Protein 2QF9 (pdb70)

Foldseek 3Di:
DLLALLNLVLLLLVLLVVLLCLVLLCVAAPDPVLNVVSVVSNVVSVVSNPCVVCVVVVHDSDDPQASPNPRFQDDPVLCVLNVHHYLVNSLSSLQSLRSLVRLLCLVSCCVGPDDPVSNVVSVVNVVSVVVSVCLVSQVVSVHGHDDD/DCLFPLNLLLLVLVLLVVLLCLVLLCVAAPDPVLNVLSVVSNVVSVVSNPCVVCVVVVHDSDDPPSPSVFQDDPVLVVLNVHHHLVNSLSSLQSLRSLVGLLCLVSCCVGPDDVVSNVVSVCNVVSVVSSVCLVSQVVSVHGRDDDPD

InterPro domains:
  IPR005183 Domain of unknown function DUF305, CopM-like [PF03713] (43-199)
  IPR012347 Ferritin-like [G3DSA:1.20.1260.10] (36-203)

Structure (mmCIF, N/CA/C/O backbone):
data_2QF9
#
_entry.id   2QF9
#
_cell.length_a   54.903
_cell.length_b   52.756
_cell.length_c   57.273
_cell.angle_alpha   90.000
_cell.angle_beta   104.430
_cell.angle_gamma   90.000
#
_symmetry.space_group_name_H-M   'P 1 21 1'
#
loop_
_entity.id
_entity.type
_entity.pdbx_description
1 polymer 'Putative secreted protein'
2 non-polymer 1,2-ETHANEDIOL
3 water water
#
loop_
_atom_site.group_PDB
_atom_site.id
_atom_site.type_symbol
_atom_site.label_atom_id
_atom_site.label_alt_id
_atom_site.label_comp_id
_atom_site.label_asym_id
_atom_site.label_entity_id
_atom_site.label_seq_id
_atom_site.pdbx_PDB_ins_code
_atom_site.Cartn_x
_atom_site.Cartn_y
_atom_site.Cartn_z
_atom_site.occupancy
_atom_site.B_iso_or_equiv
_atom_site.auth_seq_id
_atom_site.auth_comp_id
_atom_site.auth_asym_id
_atom_site.auth_atom_id
_atom_site.pdbx_PDB_model_num
ATOM 1 N N . ALA A 1 4 ? 12.690 34.835 -3.785 1.00 30.10 38 ALA A N 1
ATOM 2 C CA . ALA A 1 4 ? 12.864 36.131 -3.050 1.00 29.97 38 ALA A CA 1
ATOM 3 C C . ALA A 1 4 ? 12.422 36.035 -1.590 1.00 29.88 38 ALA A C 1
ATOM 4 O O . ALA A 1 4 ? 11.545 35.238 -1.246 1.00 29.88 38 ALA A O 1
ATOM 6 N N . ALA A 1 5 ? 13.023 36.865 -0.741 1.00 29.76 39 ALA A N 1
ATOM 7 C CA . ALA A 1 5 ? 12.672 36.918 0.675 1.00 29.69 39 ALA A CA 1
ATOM 8 C C . ALA A 1 5 ? 11.185 37.213 0.910 1.00 29.41 39 ALA A C 1
ATOM 9 O O . ALA A 1 5 ? 10.608 36.756 1.900 1.00 29.36 39 ALA A O 1
ATOM 11 N N . ASP A 1 6 ? 10.570 37.970 0.000 1.00 28.50 40 ASP A N 1
ATOM 12 C CA . ASP A 1 6 ? 9.180 38.397 0.179 1.00 27.86 40 ASP A CA 1
ATOM 13 C C . ASP A 1 6 ? 8.175 37.535 -0.605 1.00 26.31 40 ASP A C 1
ATOM 14 O O . ASP A 1 6 ? 6.997 37.896 -0.755 1.00 26.67 40 ASP A O 1
ATOM 19 N N . SER A 1 7 ? 8.643 36.390 -1.093 1.00 24.24 41 SER A N 1
ATOM 20 C CA . SER A 1 7 ? 7.793 35.512 -1.876 1.00 21.96 41 SER A CA 1
ATOM 21 C C . SER A 1 7 ? 6.802 34.792 -0.954 1.00 20.15 41 SER A C 1
ATOM 22 O O . SER A 1 7 ? 6.980 34.750 0.276 1.00 19.21 41 SER A O 1
ATOM 25 N N . ALA A 1 8 ? 5.752 34.257 -1.562 1.00 18.53 42 ALA A N 1
ATOM 26 C CA . ALA A 1 8 ? 4.823 33.348 -0.879 1.00 16.94 42 ALA A CA 1
ATOM 27 C C . ALA A 1 8 ? 5.569 32.110 -0.353 1.00 16.58 42 ALA A C 1
ATOM 28 O O . ALA A 1 8 ? 5.293 31.626 0.740 1.00 15.80 42 ALA A O 1
ATOM 30 N N . ASP A 1 9 ? 6.489 31.580 -1.161 1.00 15.63 43 ASP A N 1
ATOM 31 C CA . ASP A 1 9 ? 7.251 30.400 -0.758 1.00 15.48 43 ASP A CA 1
ATOM 32 C C . ASP A 1 9 ? 8.025 30.676 0.529 1.00 14.66 43 ASP A C 1
ATOM 33 O O . ASP A 1 9 ? 7.974 29.874 1.466 1.00 14.38 43 ASP A O 1
ATOM 38 N N . ALA A 1 10 ? 8.710 31.816 0.589 1.00 14.01 44 ALA A N 1
ATOM 39 C CA . ALA A 1 10 ? 9.487 32.141 1.785 1.00 13.57 44 ALA A CA 1
ATOM 40 C C . ALA A 1 10 ? 8.578 32.428 2.976 1.00 13.32 44 ALA A C 1
ATOM 41 O O . ALA A 1 10 ? 8.830 31.954 4.077 1.00 12.84 44 ALA A O 1
ATOM 43 N N . GLY A 1 11 ? 7.541 33.230 2.752 1.00 12.58 45 GLY A N 1
ATOM 44 C CA . GLY A 1 11 ? 6.647 33.648 3.842 1.00 12.72 45 GLY A CA 1
ATOM 45 C C . GLY A 1 11 ? 5.912 32.467 4.444 1.00 12.27 45 GLY A C 1
ATOM 46 O O . GLY A 1 11 ? 5.803 32.364 5.667 1.00 12.28 45 GLY A O 1
ATOM 47 N N . PHE A 1 12 ? 5.414 31.572 3.598 1.00 12.19 46 PHE A N 1
ATOM 48 C CA . PHE A 1 12 ? 4.723 30.387 4.106 1.00 12.39 46 PHE A CA 1
ATOM 49 C C . PHE A 1 12 ? 5.680 29.516 4.916 1.00 12.46 46 PHE A C 1
ATOM 50 O O . PHE A 1 12 ? 5.329 29.072 6.007 1.00 12.24 46 PHE A O 1
ATOM 58 N N . ALA A 1 13 ? 6.891 29.299 4.394 1.00 12.23 47 ALA A N 1
ATOM 59 C CA . ALA A 1 13 ? 7.910 28.530 5.125 1.00 11.99 47 ALA A CA 1
ATOM 60 C C . ALA A 1 13 ? 8.215 29.129 6.500 1.00 12.22 47 ALA A C 1
ATOM 61 O O . ALA A 1 13 ? 8.272 28.387 7.497 1.00 11.84 47 ALA A O 1
ATOM 63 N N . ARG A 1 14 ? 8.381 30.454 6.575 1.00 12.44 48 ARG A N 1
ATOM 64 C CA A ARG A 1 14 ? 8.642 31.135 7.853 0.50 12.61 48 ARG A CA 1
ATOM 65 C CA B ARG A 1 14 ? 8.654 31.117 7.857 0.50 12.80 48 ARG A CA 1
ATOM 66 C C . ARG A 1 14 ? 7.461 30.995 8.816 1.00 12.85 48 ARG A C 1
ATOM 67 O O . ARG A 1 14 ? 7.617 30.569 9.984 1.00 13.79 48 ARG A O 1
ATOM 82 N N . ASP A 1 15 ? 6.277 31.348 8.320 1.00 12.08 49 ASP A N 1
ATOM 83 C CA . ASP A 1 15 ? 5.068 31.440 9.143 1.00 11.83 49 ASP A CA 1
ATOM 84 C C . ASP A 1 15 ? 4.596 30.063 9.574 1.00 10.93 49 ASP A C 1
ATOM 85 O O . ASP A 1 15 ? 4.309 29.839 10.757 1.00 10.90 49 ASP A O 1
ATOM 98 N N . SER A 1 17 ? 6.380 27.424 9.803 1.00 10.71 51 SER A N 1
ATOM 99 C CA . SER A 1 17 ? 7.354 26.848 10.747 1.00 11.48 51 SER A CA 1
ATOM 100 C C . SER A 1 17 ? 7.072 27.267 12.205 1.00 11.34 51 SER A C 1
ATOM 101 O O . SER A 1 17 ? 7.111 26.432 13.126 1.00 11.32 51 SER A O 1
ATOM 104 N N . VAL A 1 18 ? 6.781 28.553 12.406 1.00 11.21 52 VAL A N 1
ATOM 105 C CA . VAL A 1 18 ? 6.406 29.048 13.736 1.00 10.97 52 VAL A CA 1
ATOM 106 C C . VAL A 1 18 ? 5.091 28.394 14.211 1.00 9.82 52 VAL A C 1
ATOM 107 O O . VAL A 1 18 ? 4.960 28.022 15.375 1.00 10.00 52 VAL A O 1
ATOM 111 N N . HIS A 1 19 ? 4.129 28.247 13.298 1.00 9.32 53 HIS A N 1
ATOM 112 C CA . HIS A 1 19 ? 2.834 27.640 13.634 1.00 9.54 53 HIS A CA 1
ATOM 113 C C . HIS A 1 19 ? 3.033 26.182 14.090 1.00 9.37 53 HIS A C 1
ATOM 114 O O . HIS A 1 19 ? 2.532 25.762 15.155 1.00 9.89 53 HIS A O 1
ATOM 121 N N . HIS A 1 20 ? 3.806 25.435 13.297 1.00 8.91 54 HIS A N 1
ATOM 122 C CA . HIS A 1 20 ? 4.142 24.038 13.592 1.00 9.49 54 HIS A CA 1
ATOM 123 C C . HIS A 1 20 ? 4.837 23.912 14.957 1.00 9.21 54 HIS A C 1
ATOM 124 O O . HIS A 1 20 ? 4.507 23.022 15.764 1.00 8.53 54 HIS A O 1
ATOM 131 N N . GLN A 1 21 ? 5.792 24.803 15.214 1.00 9.89 55 GLN A N 1
ATOM 132 C CA . GLN A 1 21 ? 6.508 24.814 16.487 1.00 10.40 55 GLN A CA 1
ATOM 133 C C . GLN A 1 21 ? 5.545 24.800 17.689 1.00 10.42 55 GLN A C 1
ATOM 134 O O . GLN A 1 21 ? 5.765 24.070 18.669 1.00 10.05 55 GLN A O 1
ATOM 140 N N . GLN A 1 22 ? 4.497 25.622 17.620 1.00 9.34 56 GLN A N 1
ATOM 141 C CA . GLN A 1 22 ? 3.539 25.648 18.722 1.00 9.22 56 GLN A CA 1
ATOM 142 C C . GLN A 1 22 ? 2.744 24.339 18.856 1.00 9.13 56 GLN A C 1
ATOM 143 O O . GLN A 1 22 ? 2.471 23.896 19.980 1.00 9.31 56 GLN A O 1
ATOM 149 N N . ALA A 1 23 ? 2.368 23.730 17.728 1.00 9.31 57 ALA A N 1
ATOM 150 C CA . ALA A 1 23 ? 1.662 22.436 17.780 1.00 9.17 57 ALA A CA 1
ATOM 151 C C . ALA A 1 23 ? 2.535 21.383 18.477 1.00 9.76 57 ALA A C 1
ATOM 152 O O . ALA A 1 23 ? 2.060 20.606 19.325 1.00 8.22 57 ALA A O 1
ATOM 154 N N . VAL A 1 24 ? 3.804 21.330 18.086 1.00 9.12 58 VAL A N 1
ATOM 155 C CA . VAL A 1 24 ? 4.756 20.423 18.719 1.00 9.80 58 VAL A CA 1
ATOM 156 C C . VAL A 1 24 ? 4.797 20.656 20.248 1.00 9.83 58 VAL A C 1
ATOM 157 O O . VAL A 1 24 ? 4.688 19.706 21.031 1.00 8.98 58 VAL A O 1
ATOM 161 N N . GLU A 1 25 ? 4.947 21.913 20.662 1.00 9.61 59 GLU A N 1
ATOM 162 C CA . GLU A 1 25 ? 4.973 22.283 22.082 1.00 11.33 59 GLU A CA 1
ATOM 163 C C . GLU A 1 25 ? 3.683 21.850 22.802 1.00 11.20 59 GLU A C 1
ATOM 164 O O . GLU A 1 25 ? 3.742 21.265 23.893 1.00 10.19 59 GLU A O 1
ATOM 183 N N . SER A 1 27 ? 1.767 19.434 22.021 1.00 10.87 61 SER A N 1
ATOM 184 C CA . SER A 1 27 ? 1.840 17.968 22.082 1.00 10.60 61 SER A CA 1
ATOM 185 C C . SER A 1 27 ? 2.725 17.460 23.215 1.00 9.94 61 SER A C 1
ATOM 186 O O . SER A 1 27 ? 2.347 16.513 23.925 1.00 9.43 61 SER A O 1
ATOM 189 N N . TYR A 1 28 ? 3.882 18.104 23.411 1.00 9.17 62 TYR A N 1
ATOM 190 C CA . TYR A 1 28 ? 4.741 17.790 24.548 1.00 10.12 62 TYR A CA 1
ATOM 191 C C . TYR A 1 28 ? 4.017 18.034 25.871 1.00 10.23 62 TYR A C 1
ATOM 192 O O . TYR A 1 28 ? 4.119 17.224 26.788 1.00 10.96 62 TYR A O 1
ATOM 201 N N . ILE A 1 29 ? 3.282 19.142 25.952 1.00 10.25 63 ILE A N 1
ATOM 202 C CA . ILE A 1 29 ? 2.602 19.507 27.191 1.00 10.15 63 ILE A CA 1
ATOM 203 C C . ILE A 1 29 ? 1.495 18.495 27.528 1.00 10.10 63 ILE A C 1
ATOM 204 O O . ILE A 1 29 ? 1.467 17.947 28.647 1.00 9.52 63 ILE A O 1
ATOM 209 N N . VAL A 1 30 ? 0.611 18.223 26.567 1.00 9.72 64 VAL A N 1
ATOM 210 C CA . VAL A 1 30 ? -0.506 17.312 26.849 1.00 10.84 64 VAL A CA 1
ATOM 211 C C . VAL A 1 30 ? -0.021 15.901 27.237 1.00 10.45 64 VAL A C 1
ATOM 212 O O . VAL A 1 30 ? -0.623 15.252 28.080 1.00 11.40 64 VAL A O 1
ATOM 216 N N . ARG A 1 31 ? 1.076 15.444 26.635 1.00 10.23 65 ARG A N 1
ATOM 217 C CA . ARG A 1 31 ? 1.543 14.093 26.906 1.00 11.15 65 ARG A CA 1
ATOM 218 C C . ARG A 1 31 ? 2.016 13.947 28.352 1.00 12.07 65 ARG A C 1
ATOM 219 O O . ARG A 1 31 ? 1.973 12.845 28.918 1.00 13.00 65 ARG A O 1
ATOM 227 N N . ASP A 1 32 ? 2.394 15.066 28.966 1.00 12.33 66 ASP A N 1
ATOM 228 C CA . ASP A 1 32 ? 2.825 15.067 30.357 1.00 13.78 66 ASP A CA 1
ATOM 229 C C . ASP A 1 32 ? 1.662 15.255 31.353 1.00 14.40 66 ASP A C 1
ATOM 230 O O . ASP A 1 32 ? 1.855 15.134 32.570 1.00 15.81 66 ASP A O 1
ATOM 235 N N . ARG A 1 33 ? 0.465 15.523 30.834 1.00 13.44 67 ARG A N 1
ATOM 236 C CA . ARG A 1 33 ? -0.685 15.881 31.687 1.00 13.80 67 ARG A CA 1
ATOM 237 C C . ARG A 1 33 ? -1.761 14.795 31.769 1.00 13.74 67 ARG A C 1
ATOM 238 O O . ARG A 1 33 ? -2.709 14.903 32.572 1.00 15.03 67 ARG A O 1
ATOM 246 N N . THR A 1 34 ? -1.643 13.787 30.920 1.00 13.37 68 THR A N 1
ATOM 247 C CA . THR A 1 34 ? -2.596 12.695 30.894 1.00 13.44 68 THR A CA 1
ATOM 248 C C . THR A 1 34 ? -1.945 11.345 30.615 1.00 14.15 68 THR A C 1
ATOM 249 O O . THR A 1 34 ? -0.877 11.285 29.993 1.00 13.87 68 THR A O 1
ATOM 253 N N . ASP A 1 35 ? -2.609 10.277 31.071 1.00 14.21 69 ASP A N 1
ATOM 254 C CA . ASP A 1 35 ? -2.207 8.912 30.728 1.00 15.37 69 ASP A CA 1
ATOM 255 C C . ASP A 1 35 ? -2.996 8.359 29.546 1.00 14.74 69 ASP A C 1
ATOM 256 O O . ASP A 1 35 ? -2.773 7.227 29.125 1.00 15.37 69 ASP A O 1
ATOM 261 N N . ASP A 1 36 ? -3.915 9.155 29.000 1.00 13.73 70 ASP A N 1
ATOM 262 C CA . ASP A 1 36 ? -4.825 8.656 27.973 1.00 13.37 70 ASP A CA 1
ATOM 263 C C . ASP A 1 36 ? -4.101 8.238 26.691 1.00 13.73 70 ASP A C 1
ATOM 264 O O . ASP A 1 36 ? -3.440 9.060 26.060 1.00 13.22 70 ASP A O 1
ATOM 269 N N A GLU A 1 37 ? -4.248 6.972 26.301 0.50 13.74 71 GLU A N 1
ATOM 270 N N B GLU A 1 37 ? -4.241 6.971 26.306 0.50 14.00 71 GLU A N 1
ATOM 271 C CA A GLU A 1 37 ? -3.488 6.436 25.156 0.50 14.28 71 GLU A CA 1
ATOM 272 C CA B GLU A 1 37 ? -3.497 6.446 25.151 0.50 14.89 71 GLU A CA 1
ATOM 273 C C A GLU A 1 37 ? -3.847 7.075 23.799 0.50 13.80 71 GLU A C 1
ATOM 274 C C B GLU A 1 37 ? -3.844 7.138 23.825 0.50 14.10 71 GLU A C 1
ATOM 275 O O A GLU A 1 37 ? -2.957 7.381 22.999 0.50 13.10 71 GLU A O 1
ATOM 276 O O B GLU A 1 37 ? -2.949 7.526 23.070 0.50 13.45 71 GLU A O 1
ATOM 287 N N . GLU A 1 38 ? -5.139 7.280 23.550 1.00 13.61 72 GLU A N 1
ATOM 288 C CA . GLU A 1 38 ? -5.610 7.857 22.275 1.00 13.72 72 GLU A CA 1
ATOM 289 C C . GLU A 1 38 ? -5.094 9.263 22.069 1.00 12.94 72 GLU A C 1
ATOM 290 O O . GLU A 1 38 ? -4.535 9.587 21.006 1.00 12.91 72 GLU A O 1
ATOM 296 N N . VAL A 1 39 ? -5.250 10.093 23.094 1.00 11.80 73 VAL A N 1
ATOM 297 C CA . VAL A 1 39 ? -4.768 11.486 23.008 1.00 11.45 73 VAL A CA 1
ATOM 298 C C . VAL A 1 39 ? -3.239 11.535 23.005 1.00 11.47 73 VAL A C 1
ATOM 299 O O . VAL A 1 39 ? -2.648 12.284 22.218 1.00 10.91 73 VAL A O 1
ATOM 303 N N . ARG A 1 40 ? -2.590 10.716 23.833 1.00 10.34 74 ARG A N 1
ATOM 304 C CA . ARG A 1 40 ? -1.119 10.658 23.785 1.00 11.42 74 ARG A CA 1
ATOM 305 C C . ARG A 1 40 ? -0.595 10.233 22.416 1.00 11.53 74 ARG A C 1
ATOM 306 O O . ARG A 1 40 ? 0.413 10.799 21.947 1.00 10.84 74 ARG A O 1
ATOM 314 N N . ARG A 1 41 ? -1.283 9.278 21.774 1.00 11.37 75 ARG A N 1
ATOM 315 C CA . ARG A 1 41 ? -0.865 8.796 20.443 1.00 12.53 75 ARG A CA 1
ATOM 316 C C . ARG A 1 41 ? -1.070 9.895 19.405 1.00 12.17 75 ARG A C 1
ATOM 317 O O . ARG A 1 41 ? -0.199 10.123 18.562 1.00 11.65 75 ARG A O 1
ATOM 325 N N . LEU A 1 42 ? -2.224 10.569 19.462 1.00 11.50 76 LEU A N 1
ATOM 326 C CA . LEU A 1 42 ? -2.488 11.658 18.533 1.00 11.87 76 LEU A CA 1
ATOM 327 C C . LEU A 1 42 ? -1.418 12.742 18.683 1.00 11.41 76 LEU A C 1
ATOM 328 O O . LEU A 1 42 ? -0.848 13.215 17.671 1.00 11.59 76 LEU A O 1
ATOM 333 N N . ALA A 1 43 ? -1.143 13.124 19.938 1.00 10.56 77 ALA A N 1
ATOM 334 C CA . ALA A 1 43 ? -0.150 14.170 20.226 1.00 10.79 77 ALA A CA 1
ATOM 335 C C . ALA A 1 43 ? 1.229 13.766 19.691 1.00 10.33 77 ALA A C 1
ATOM 336 O O . ALA A 1 43 ? 1.933 14.573 19.106 1.00 10.36 77 ALA A O 1
ATOM 338 N N . TYR A 1 44 ? 1.579 12.496 19.838 1.00 10.29 78 TYR A N 1
ATOM 339 C CA . TYR A 1 44 ? 2.857 11.994 19.316 1.00 10.81 78 TYR A CA 1
ATOM 340 C C . TYR A 1 44 ? 2.890 12.113 17.783 1.00 11.34 78 TYR A C 1
ATOM 341 O O . TYR A 1 44 ? 3.874 12.591 17.215 1.00 11.06 78 TYR A O 1
ATOM 350 N N . ASP A 1 45 ? 1.818 11.670 17.124 1.00 10.98 79 ASP A N 1
ATOM 351 C CA . ASP A 1 45 ? 1.722 11.765 15.658 1.00 11.46 79 ASP A CA 1
ATOM 352 C C . ASP A 1 45 ? 1.791 13.204 15.126 1.00 11.73 79 ASP A C 1
ATOM 353 O O . ASP A 1 45 ? 2.513 13.493 14.171 1.00 11.06 79 ASP A O 1
ATOM 358 N N . ILE A 1 46 ? 1.062 14.104 15.768 1.00 10.85 80 ILE A N 1
ATOM 359 C CA . ILE A 1 46 ? 1.135 15.511 15.395 1.00 11.03 80 ILE A CA 1
ATOM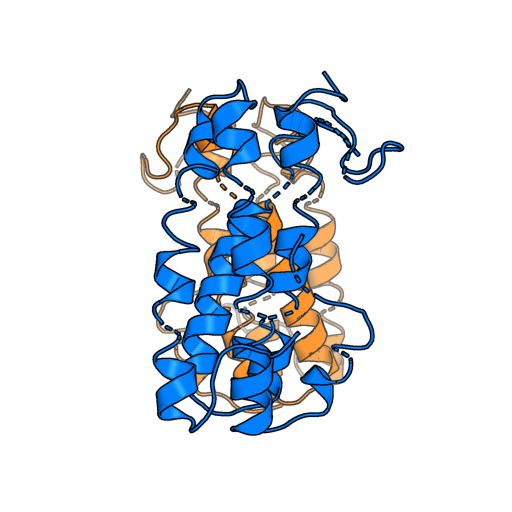 360 C C . ILE A 1 46 ? 2.541 16.077 15.624 1.00 10.65 80 ILE A C 1
ATOM 361 O O . ILE A 1 46 ? 3.062 16.796 14.766 1.00 10.98 80 ILE A O 1
ATOM 366 N N . ALA A 1 47 ? 3.138 15.792 16.790 1.00 10.10 81 ALA A N 1
ATOM 367 C CA . ALA A 1 47 ? 4.501 16.252 17.055 1.00 9.89 81 ALA A CA 1
ATOM 368 C C . ALA A 1 47 ? 5.479 15.752 15.981 1.00 9.92 81 ALA A C 1
ATOM 369 O O . ALA A 1 47 ? 6.299 16.512 15.469 1.00 9.26 81 ALA A O 1
ATOM 371 N N . GLN A 1 48 ? 5.387 14.469 15.658 1.00 9.77 82 GLN A N 1
ATOM 372 C CA . GLN A 1 48 ? 6.305 13.859 14.693 1.00 10.73 82 GLN A CA 1
ATOM 373 C C . GLN A 1 48 ? 6.159 14.492 13.311 1.00 11.18 82 GLN A C 1
ATOM 374 O O . GLN A 1 48 ? 7.164 14.864 12.675 1.00 11.33 82 GLN A O 1
ATOM 380 N N . THR A 1 49 ? 4.917 14.622 12.853 1.00 10.13 83 THR A N 1
ATOM 381 C CA . THR A 1 49 ? 4.653 15.141 11.524 1.00 11.55 83 THR A CA 1
ATOM 382 C C . THR A 1 49 ? 5.017 16.612 11.430 1.00 11.00 83 THR A C 1
ATOM 383 O O . THR A 1 49 ? 5.712 17.025 10.501 1.00 11.12 83 THR A O 1
ATOM 387 N N . GLN A 1 50 ? 4.585 17.395 12.406 1.00 10.30 84 GLN A N 1
ATOM 388 C CA . GLN A 1 50 ? 4.785 18.841 12.344 1.00 10.18 84 GLN A CA 1
ATOM 389 C C . GLN A 1 50 ? 6.251 19.243 12.584 1.00 10.14 84 GLN A C 1
ATOM 390 O O . GLN A 1 50 ? 6.759 20.132 11.906 1.00 10.12 84 GLN A O 1
ATOM 396 N N . ALA A 1 51 ? 6.955 18.540 13.470 1.00 9.98 85 ALA A N 1
ATOM 397 C CA . ALA A 1 51 ? 8.385 18.797 13.627 1.00 10.04 85 ALA A CA 1
ATOM 398 C C . ALA A 1 51 ? 9.110 18.471 12.330 1.00 10.00 85 ALA A C 1
ATOM 399 O O . ALA A 1 51 ? 10.029 19.186 11.931 1.00 10.31 85 ALA A O 1
ATOM 401 N N . ASN A 1 52 ? 8.713 17.374 11.685 1.00 10.16 86 ASN A N 1
ATOM 402 C CA . ASN A 1 52 ? 9.378 16.954 10.445 1.00 10.43 86 ASN A CA 1
ATOM 403 C C . ASN A 1 52 ? 9.142 17.997 9.350 1.00 10.05 86 ASN A C 1
ATOM 404 O O . ASN A 1 52 ? 10.090 18.466 8.683 1.00 8.75 86 ASN A O 1
ATOM 409 N N . GLN A 1 53 ? 7.878 18.393 9.175 1.00 9.56 87 GLN A N 1
ATOM 410 C CA . GLN A 1 53 ? 7.545 19.418 8.181 1.00 10.17 87 GLN A CA 1
ATOM 411 C C . GLN A 1 53 ? 8.214 20.771 8.483 1.00 10.64 87 GLN A C 1
ATOM 412 O O . GLN A 1 53 ? 8.651 21.481 7.559 1.00 10.37 87 GLN A O 1
ATOM 418 N N . ARG A 1 54 ? 8.287 21.128 9.770 1.00 10.74 88 ARG A N 1
ATOM 419 C CA . ARG A 1 54 ? 9.029 22.315 10.159 1.00 10.50 88 ARG A CA 1
ATOM 420 C C . ARG A 1 54 ? 10.494 22.235 9.705 1.00 11.05 88 ARG A C 1
ATOM 421 O O . ARG A 1 54 ? 11.010 23.203 9.126 1.00 10.59 88 ARG A O 1
ATOM 429 N N . GLY A 1 55 ? 11.154 21.098 9.964 1.00 9.95 89 GLY A N 1
ATOM 430 C CA . GLY A 1 55 ? 12.524 20.881 9.477 1.00 10.81 89 GLY A CA 1
ATOM 431 C C . GLY A 1 55 ? 12.637 21.013 7.960 1.00 10.85 89 GLY A C 1
ATOM 432 O O . GLY A 1 55 ? 13.593 21.611 7.465 1.00 10.22 89 GLY A O 1
ATOM 449 N N . ILE A 1 58 ? 12.323 24.842 7.129 1.00 10.57 92 ILE A N 1
ATOM 450 C CA . ILE A 1 58 ? 13.533 25.518 7.599 1.00 10.55 92 ILE A CA 1
ATOM 451 C C . ILE A 1 58 ? 14.730 25.144 6.706 1.00 10.28 92 ILE A C 1
ATOM 452 O O . ILE A 1 58 ? 15.542 26.005 6.346 1.00 10.60 92 ILE A O 1
ATOM 457 N N . GLY A 1 59 ? 14.802 23.870 6.330 1.00 10.68 93 GLY A N 1
ATOM 458 C CA . GLY A 1 59 ? 15.842 23.387 5.423 1.00 10.25 93 GLY A CA 1
ATOM 459 C C . GLY A 1 59 ? 15.782 24.069 4.059 1.00 11.01 93 GLY A C 1
ATOM 460 O O . GLY A 1 59 ? 16.824 24.379 3.453 1.00 10.98 93 GLY A O 1
ATOM 461 N N . TRP A 1 60 ? 14.564 24.339 3.588 1.00 9.83 94 TRP A N 1
ATOM 462 C CA . TRP A 1 60 ? 14.402 25.065 2.314 1.00 10.91 94 TRP A CA 1
ATOM 463 C C . TRP A 1 60 ? 14.915 26.489 2.449 1.00 11.35 94 TRP A C 1
ATOM 464 O O . TRP A 1 60 ? 15.689 26.968 1.611 1.00 11.45 94 TRP A O 1
ATOM 475 N N . LEU A 1 61 ? 14.508 27.161 3.520 1.00 11.37 95 LEU A N 1
ATOM 476 C CA . LEU A 1 61 ? 14.948 28.538 3.752 1.00 12.22 95 LEU A CA 1
ATOM 477 C C . LEU A 1 61 ? 16.481 28.593 3.810 1.00 12.60 95 LEU A C 1
ATOM 478 O O . LEU A 1 61 ? 17.101 29.484 3.231 1.00 13.70 95 LEU A O 1
ATOM 483 N N A ASP A 1 62 ? 17.083 27.609 4.479 0.70 12.50 96 ASP A N 1
ATOM 484 N N B ASP A 1 62 ? 17.072 27.606 4.482 0.30 12.59 96 ASP A N 1
ATOM 485 C CA A ASP A 1 62 ? 18.528 27.536 4.588 0.70 13.09 96 ASP A CA 1
ATOM 486 C CA B ASP A 1 62 ? 18.517 27.493 4.617 0.30 12.75 96 ASP A CA 1
ATOM 487 C C A ASP A 1 62 ? 19.178 27.343 3.222 0.70 13.29 96 ASP A C 1
ATOM 488 C C B ASP A 1 62 ? 19.207 27.297 3.262 0.30 13.12 96 ASP A C 1
ATOM 489 O O A ASP A 1 62 ? 20.079 28.105 2.855 0.70 13.54 96 ASP A O 1
ATOM 490 O O B ASP A 1 62 ? 20.171 28.004 2.948 0.30 13.26 96 ASP A O 1
ATOM 499 N N . LEU A 1 63 ? 18.696 26.351 2.469 1.00 13.34 97 LEU A N 1
ATOM 500 C CA . LEU A 1 63 ? 19.209 26.049 1.131 1.00 14.41 97 LEU A CA 1
ATOM 501 C C . LEU A 1 63 ? 19.082 27.277 0.198 1.00 14.45 97 LEU A C 1
ATOM 502 O O . LEU A 1 63 ? 19.976 27.552 -0.634 1.00 15.53 97 LEU A O 1
ATOM 507 N N . TRP A 1 64 ? 17.989 28.019 0.374 1.00 13.05 98 TRP A N 1
ATOM 508 C CA . TRP A 1 64 ? 17.722 29.225 -0.405 1.00 14.17 98 TRP A CA 1
ATOM 509 C C . TRP A 1 64 ? 18.459 30.474 0.106 1.00 13.93 98 TRP A C 1
ATOM 510 O O . TRP A 1 64 ? 18.323 31.552 -0.488 1.00 14.40 98 TRP A O 1
ATOM 521 N N . ALA A 1 65 ? 19.236 30.333 1.178 1.00 13.75 99 ALA A N 1
ATOM 522 C CA . ALA A 1 65 ? 19.922 31.465 1.839 1.00 14.46 99 ALA A CA 1
ATOM 523 C C . ALA A 1 65 ? 18.964 32.609 2.220 1.00 15.32 99 ALA A C 1
ATOM 524 O O . ALA A 1 65 ? 19.248 33.795 1.972 1.00 15.55 99 ALA A O 1
ATOM 526 N N . LEU A 1 66 ? 17.821 32.251 2.796 1.00 15.92 100 LEU A N 1
ATOM 527 C CA . LEU A 1 66 ? 16.817 33.234 3.216 1.00 17.49 100 LEU A CA 1
ATOM 528 C C . LEU A 1 66 ? 16.698 33.209 4.744 1.00 18.87 100 LEU A C 1
ATOM 529 O O . LEU A 1 66 ? 16.734 32.140 5.343 1.00 18.65 100 LEU A O 1
ATOM 534 N N . PRO A 1 67 ? 16.620 34.393 5.388 1.00 20.33 101 PRO A N 1
ATOM 535 C CA . PRO A 1 67 ? 16.466 34.431 6.845 1.00 21.38 101 PRO A CA 1
ATOM 536 C C . PRO A 1 67 ? 15.239 33.645 7.326 1.00 22.20 101 PRO A C 1
ATOM 537 O O . PRO A 1 67 ? 14.211 33.631 6.658 1.00 21.02 101 PRO A O 1
ATOM 541 N N . LYS A 1 68 ? 15.359 32.998 8.483 1.00 23.43 102 LYS A N 1
ATOM 542 C CA . LYS A 1 68 ? 14.235 32.265 9.045 1.00 25.84 102 LYS A CA 1
ATOM 543 C C . LYS A 1 68 ? 13.237 33.215 9.718 1.00 25.70 102 LYS A C 1
ATOM 544 O O . LYS A 1 68 ? 12.084 32.856 9.940 1.00 25.79 102 LYS A O 1
ATOM 550 N N . VAL A 1 69 ? 13.686 34.436 10.008 1.00 26.64 103 VAL A N 1
ATOM 551 C CA . VAL A 1 69 ? 12.846 35.478 10.615 1.00 27.87 103 VAL A CA 1
ATOM 552 C C . VAL A 1 69 ? 12.787 36.708 9.697 1.00 28.76 103 VAL A C 1
ATOM 553 O O . VAL A 1 69 ? 13.821 37.173 9.219 1.00 29.32 103 VAL A O 1
ATOM 557 N N . SER A 1 70 ? 11.579 37.224 9.460 1.00 30.05 104 SER A N 1
ATOM 558 C CA . SER A 1 70 ? 11.369 38.419 8.634 1.00 31.16 104 SER A CA 1
ATOM 559 C C . SER A 1 70 ? 10.929 39.615 9.469 1.00 31.63 104 SER A C 1
ATOM 560 O O . SER A 1 70 ? 10.313 39.457 10.527 1.00 31.78 104 SER A O 1
ATOM 563 N N . SER A 1 71 ? 11.236 40.807 8.965 1.00 32.25 105 SER A N 1
ATOM 564 C CA . SER A 1 71 ? 10.772 42.049 9.559 1.00 33.13 105 SER A CA 1
ATOM 565 C C . SER A 1 71 ? 9.290 42.226 9.278 1.00 32.71 105 SER A C 1
ATOM 566 O O . SER A 1 71 ? 8.592 42.923 10.021 1.00 33.38 105 SER A O 1
ATOM 569 N N . ASP A 1 72 ? 8.829 41.596 8.197 1.00 32.38 106 ASP A N 1
ATOM 570 C CA . ASP A 1 72 ? 7.422 41.621 7.801 1.00 31.67 106 ASP A CA 1
ATOM 571 C C . ASP A 1 72 ? 6.555 40.936 8.846 1.00 30.85 106 ASP A C 1
ATOM 572 O O . ASP A 1 72 ? 6.930 39.877 9.367 1.00 30.81 106 ASP A O 1
ATOM 577 N N . PRO A 1 73 ? 5.399 41.541 9.171 1.00 29.77 107 PRO A N 1
ATOM 578 C CA . PRO A 1 73 ? 4.400 40.845 9.970 1.00 29.07 107 PRO A CA 1
ATOM 579 C C . PRO A 1 73 ? 4.027 39.499 9.332 1.00 28.02 107 PRO A C 1
ATOM 580 O O . PRO A 1 73 ? 4.005 39.382 8.096 1.00 27.70 107 PRO A O 1
ATOM 584 N N . PRO A 1 74 ? 3.767 38.475 10.167 1.00 27.08 108 PRO A N 1
ATOM 585 C CA . PRO A 1 74 ? 3.228 37.217 9.665 1.00 26.13 108 PRO A CA 1
ATOM 586 C C . PRO A 1 74 ? 2.030 37.459 8.754 1.00 25.40 108 PRO A C 1
ATOM 587 O O . PRO A 1 74 ? 1.237 38.384 8.994 1.00 24.77 108 PRO A O 1
ATOM 599 N N . THR A 1 76 ? 1.916 38.561 5.781 1.00 20.86 110 THR A N 1
ATOM 600 C CA . THR A 1 76 ? 2.063 39.643 4.779 1.00 20.36 110 THR A CA 1
ATOM 601 C C . THR A 1 76 ? 2.008 39.063 3.360 1.00 19.89 110 THR A C 1
ATOM 602 O O . THR A 1 76 ? 1.395 39.648 2.461 1.00 18.96 110 THR A O 1
ATOM 606 N N . TRP A 1 77 ? 2.614 37.886 3.184 1.00 19.57 111 TRP A N 1
ATOM 607 C CA . TRP A 1 77 ? 2.661 37.177 1.898 1.00 20.00 111 TRP A CA 1
ATOM 608 C C . TRP A 1 77 ? 1.270 36.757 1.394 1.00 21.20 111 TRP A C 1
ATOM 609 O O . TRP A 1 77 ? 1.094 36.460 0.207 1.00 21.15 111 TRP A O 1
ATOM 628 N N . GLY A 1 79 ? -1.258 38.930 1.991 1.00 26.95 113 GLY A N 1
ATOM 629 C CA . GLY A 1 79 ? -1.910 40.253 1.978 1.00 27.99 113 GLY A CA 1
ATOM 630 C C . GLY A 1 79 ? -2.728 40.514 3.231 1.00 29.35 113 GLY A C 1
ATOM 631 O O . GLY A 1 79 ? -3.710 41.275 3.200 1.00 28.87 113 GLY A O 1
ATOM 640 N N . GLY A 1 81 ? -0.987 40.901 6.510 1.00 32.69 115 GLY A N 1
ATOM 641 C CA . GLY A 1 81 ? -0.084 41.378 7.556 1.00 33.47 115 GLY A CA 1
ATOM 642 C C . GLY A 1 81 ? -0.646 42.554 8.336 1.00 34.06 115 GLY A C 1
ATOM 643 O O . GLY A 1 81 ? -0.676 42.523 9.572 1.00 34.74 115 GLY A O 1
ATOM 652 N N . PRO A 1 93 ? -3.524 32.979 12.242 1.00 16.98 127 PRO A N 1
ATOM 653 C CA . PRO A 1 93 ? -4.747 32.182 12.370 1.00 16.44 127 PRO A CA 1
ATOM 654 C C . PRO A 1 93 ? -4.542 30.889 13.202 1.00 15.59 127 PRO A C 1
ATOM 655 O O . PRO A 1 93 ? -3.621 30.120 12.927 1.00 14.61 127 PRO A O 1
ATOM 659 N N . GLY A 1 94 ? -5.387 30.682 14.213 1.00 14.35 128 GLY A N 1
ATOM 660 C CA . GLY A 1 94 ? -5.380 29.445 15.001 1.00 14.20 128 GLY A CA 1
ATOM 661 C C . GLY A 1 94 ? -4.301 29.313 16.064 1.00 14.11 128 GLY A C 1
ATOM 662 O O . GLY A 1 94 ? -4.321 28.347 16.844 1.00 13.10 128 GLY A O 1
ATOM 671 N N . ALA A 1 96 ? -2.448 29.555 19.459 1.00 12.89 130 ALA A N 1
ATOM 672 C CA . ALA A 1 96 ? -2.893 29.647 20.861 1.00 12.84 130 ALA A CA 1
ATOM 673 C C . ALA A 1 96 ? -2.214 30.828 21.556 1.00 12.84 130 ALA A C 1
ATOM 674 O O . ALA A 1 96 ? -1.072 31.177 21.257 1.00 12.89 130 ALA A O 1
ATOM 676 N N . THR A 1 97 ? -2.933 31.470 22.474 1.00 12.78 131 THR A N 1
ATOM 677 C CA . THR A 1 97 ? -2.319 32.558 23.242 1.00 12.01 131 THR A CA 1
ATOM 678 C C . THR A 1 97 ? -1.405 31.994 24.342 1.00 12.57 131 THR A C 1
ATOM 679 O O . THR A 1 97 ? -1.528 30.828 24.754 1.00 12.69 131 THR A O 1
ATOM 683 N N . ASP A 1 98 ? -0.502 32.840 24.845 1.00 12.71 132 ASP A N 1
ATOM 684 C CA . ASP A 1 98 ? 0.333 32.449 25.974 1.00 12.70 132 ASP A CA 1
ATOM 685 C C . ASP A 1 98 ? -0.499 31.956 27.150 1.00 12.55 132 ASP A C 1
ATOM 686 O O . ASP A 1 98 ? -0.112 30.997 27.820 1.00 12.10 132 ASP A O 1
ATOM 691 N N . ALA A 1 99 ? -1.643 32.610 27.397 1.00 12.57 133 ALA A N 1
ATOM 692 C CA . ALA A 1 99 ? -2.509 32.236 28.533 1.00 11.95 133 ALA A CA 1
ATOM 693 C C . ALA A 1 99 ? -3.125 30.843 28.322 1.0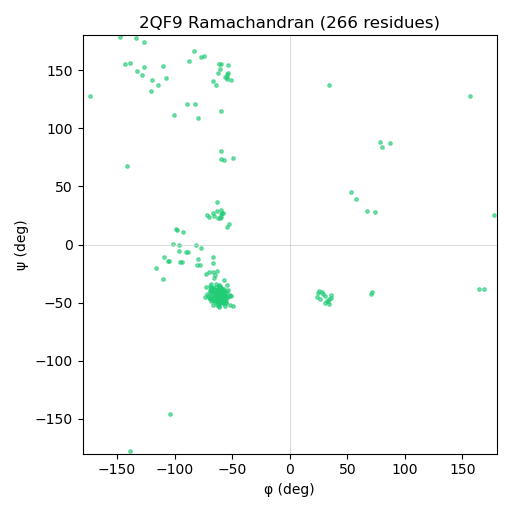0 11.58 133 ALA A C 1
ATOM 694 O O . ALA A 1 99 ? -3.300 30.074 29.269 1.00 10.78 133 ALA A O 1
ATOM 696 N N . GLU A 1 100 ? -3.474 30.553 27.072 1.00 11.33 134 GLU A N 1
ATOM 697 C CA . GLU A 1 100 ? -4.017 29.227 26.708 1.00 11.99 134 GLU A CA 1
ATOM 698 C C . GLU A 1 100 ? -2.958 28.138 26.906 1.00 12.03 134 GLU A C 1
ATOM 699 O O . GLU A 1 100 ? -3.239 27.046 27.422 1.00 11.37 134 GLU A O 1
ATOM 713 N N . LYS A 1 102 ? -0.373 28.282 28.953 1.00 13.65 136 LYS A N 1
ATOM 714 C CA . LYS A 1 102 ? -0.218 28.157 30.396 1.00 14.55 136 LYS A CA 1
ATOM 715 C C . LYS A 1 102 ? -1.342 27.302 30.998 1.00 13.47 136 LYS A C 1
ATOM 716 O O . LYS A 1 102 ? -1.073 26.399 31.801 1.00 13.52 136 LYS A O 1
ATOM 722 N N . LYS A 1 103 ? -2.587 27.584 30.600 1.00 13.10 137 LYS A N 1
ATOM 723 C CA . LYS A 1 103 ? -3.743 26.881 31.141 1.00 13.12 137 LYS A CA 1
ATOM 724 C C . LYS A 1 103 ? -3.604 25.393 30.864 1.00 12.58 137 LYS A C 1
ATOM 725 O O . LYS A 1 103 ? -3.801 24.574 31.762 1.00 13.11 137 LYS A O 1
ATOM 731 N N . LEU A 1 104 ? -3.228 25.047 29.630 1.00 12.13 138 LEU A N 1
ATOM 732 C CA . LEU A 1 104 ? -3.070 23.640 29.244 1.00 12.47 138 LEU A CA 1
ATOM 733 C C . LEU A 1 104 ? -2.154 22.891 30.213 1.00 13.09 138 LEU A C 1
ATOM 734 O O . LEU A 1 104 ? -2.461 21.766 30.640 1.00 12.60 138 LEU A O 1
ATOM 739 N N . GLY A 1 105 ? -1.043 23.543 30.551 1.00 12.99 139 GLY A N 1
ATOM 740 C CA . GLY A 1 105 ? -0.039 23.005 31.447 1.00 14.20 139 GLY A CA 1
ATOM 741 C C . GLY A 1 105 ? -0.493 22.824 32.883 1.00 15.38 139 GLY A C 1
ATOM 742 O O . GLY A 1 105 ? 0.180 22.111 33.643 1.00 16.41 139 GLY A O 1
ATOM 743 N N . THR A 1 106 ? -1.610 23.459 33.257 1.00 14.99 140 THR A N 1
ATOM 744 C CA . THR A 1 106 ? -2.180 23.347 34.623 1.00 15.51 140 THR A CA 1
ATOM 745 C C . THR A 1 106 ? -3.248 22.250 34.751 1.00 15.49 140 THR A C 1
ATOM 746 O O . THR A 1 106 ? -3.636 21.879 35.866 1.00 15.28 140 THR A O 1
ATOM 750 N N . LEU A 1 107 ? -3.750 21.761 33.614 1.00 14.52 141 LEU A N 1
ATOM 751 C CA . LEU A 1 107 ? -4.825 20.760 33.603 1.00 15.06 141 LEU A CA 1
ATOM 752 C C . LEU A 1 107 ? -4.309 19.328 33.686 1.00 15.49 141 LEU A C 1
ATOM 753 O O . LEU A 1 107 ? -3.134 19.070 33.403 1.00 15.56 141 LEU A O 1
ATOM 758 N N A ASP A 1 108 ? -5.179 18.404 34.083 0.20 15.01 142 ASP A N 1
ATOM 759 N N B ASP A 1 108 ? -5.214 18.409 34.042 0.80 15.36 142 ASP A N 1
ATOM 760 C CA A ASP A 1 108 ? -4.808 16.993 34.156 0.20 14.86 142 ASP A CA 1
ATOM 761 C CA B ASP A 1 108 ? -4.899 16.993 34.245 0.80 16.15 142 ASP A CA 1
ATOM 762 C C A ASP A 1 108 ? -5.899 16.083 33.605 0.20 14.61 142 ASP A C 1
ATOM 763 C C B ASP A 1 108 ? -5.919 16.099 33.555 0.80 15.26 142 ASP A C 1
ATOM 764 O O A ASP A 1 108 ? -7.080 16.449 33.579 0.20 14.52 142 ASP A O 1
ATOM 765 O O B ASP A 1 108 ? -7.087 16.489 33.405 0.80 14.88 142 ASP A O 1
ATOM 774 N N . GLY A 1 109 ? -5.483 14.899 33.161 1.00 14.36 143 GLY A N 1
ATOM 775 C CA . GLY A 1 109 ? -6.389 13.857 32.683 1.00 13.94 143 GLY A CA 1
ATOM 776 C C . GLY A 1 109 ? -7.368 14.351 31.648 1.00 13.85 143 GLY A C 1
ATOM 777 O O . GLY A 1 109 ? -6.978 15.055 30.710 1.00 13.27 143 GLY A O 1
ATOM 778 N N . LYS A 1 110 ? -8.647 14.035 31.843 1.00 12.91 144 LYS A N 1
ATOM 779 C CA . LYS A 1 110 ? -9.633 14.321 30.809 1.00 13.38 144 LYS A CA 1
ATOM 780 C C . LYS A 1 110 ? -9.743 15.821 30.503 1.00 13.51 144 LYS A C 1
ATOM 781 O O . LYS A 1 110 ? -9.945 16.207 29.350 1.00 12.64 144 LYS A O 1
ATOM 787 N N . GLN A 1 111 ? -9.626 16.659 31.529 1.00 12.91 145 GLN A N 1
ATOM 788 C CA . GLN A 1 111 ? -9.719 18.103 31.316 1.00 14.35 145 GLN A CA 1
ATOM 789 C C . GLN A 1 111 ? -8.579 18.598 30.409 1.00 12.96 145 GLN A C 1
ATOM 790 O O . GLN A 1 111 ? -8.804 19.426 29.517 1.00 12.98 145 GLN A O 1
ATOM 796 N N . ALA A 1 112 ? -7.370 18.077 30.635 1.00 12.08 146 ALA A N 1
ATOM 797 C CA . ALA A 1 112 ? -6.230 18.389 29.751 1.00 11.51 146 ALA A CA 1
ATOM 798 C C . ALA A 1 112 ? -6.453 17.860 28.333 1.00 11.29 146 ALA A C 1
ATOM 799 O O . ALA A 1 112 ? -6.141 18.550 27.348 1.00 11.31 146 ALA A O 1
ATOM 801 N N . GLU A 1 113 ? -6.982 16.642 28.221 1.00 10.33 147 GLU A N 1
ATOM 802 C CA . GLU A 1 113 ? -7.285 16.064 26.904 1.00 9.76 147 GLU A CA 1
ATOM 803 C C . GLU A 1 113 ? -8.254 16.964 26.129 1.00 10.48 147 GLU A C 1
ATOM 804 O O . GLU A 1 113 ? -8.008 17.328 24.967 1.00 9.85 147 GLU A O 1
ATOM 810 N N . VAL A 1 114 ? -9.350 17.341 26.788 1.00 10.21 148 VAL A N 1
ATOM 811 C CA . VAL A 1 114 ? -10.373 18.169 26.139 1.00 10.06 148 VAL A CA 1
ATOM 812 C C . VAL A 1 114 ? -9.777 19.504 25.707 1.00 9.77 148 VAL A C 1
ATOM 813 O O . VAL A 1 114 ? -9.982 19.960 24.575 1.00 9.32 148 VAL A O 1
ATOM 817 N N . TYR A 1 115 ? -9.035 20.124 26.604 1.00 10.38 149 TYR A N 1
ATOM 818 C CA . TYR A 1 115 ? -8.497 21.465 26.328 1.00 10.35 149 TYR A CA 1
ATOM 819 C C . TYR A 1 115 ? -7.499 21.417 25.172 1.00 10.15 149 TYR A C 1
ATOM 820 O O . TYR A 1 115 ? -7.528 22.275 24.298 1.00 9.95 149 TYR A O 1
ATOM 829 N N . TYR A 1 116 ? -6.666 20.377 25.152 1.00 9.78 150 TYR A N 1
ATOM 830 C CA . TYR A 1 116 ? -5.724 20.129 24.052 1.00 9.44 150 TYR A CA 1
ATOM 831 C C . TYR A 1 116 ? -6.468 19.948 22.727 1.00 9.67 150 TYR A C 1
ATOM 832 O O . TYR A 1 116 ? -6.113 20.552 21.711 1.00 10.09 150 TYR A O 1
ATOM 841 N N . LEU A 1 117 ? -7.488 19.096 22.739 1.00 8.56 151 LEU A N 1
ATOM 842 C CA . LEU A 1 117 ? -8.290 18.858 21.548 1.00 8.88 151 LEU A CA 1
ATOM 843 C C . LEU A 1 117 ? -8.971 20.130 21.038 1.00 9.69 151 LEU A C 1
ATOM 844 O O . LEU A 1 117 ? -9.066 20.342 19.841 1.00 9.81 151 LEU A O 1
ATOM 849 N N . GLN A 1 118 ? -9.427 20.974 21.956 1.00 9.58 152 GLN A N 1
ATOM 850 C CA . GLN A 1 118 ? -10.059 22.246 21.568 1.00 10.29 152 GLN A CA 1
ATOM 851 C C . GLN A 1 118 ? -9.037 23.208 20.959 1.00 10.45 152 GLN A C 1
ATOM 852 O O . GLN A 1 118 ? -9.278 23.780 19.882 1.00 10.56 152 GLN A O 1
ATOM 858 N N . LEU A 1 119 ? -7.901 23.367 21.642 1.00 10.03 153 LEU A N 1
ATOM 859 C CA . LEU A 1 119 ? -6.829 24.222 21.123 1.00 9.74 153 LEU A CA 1
ATOM 860 C C . LEU A 1 119 ? -6.303 23.730 19.776 1.00 9.48 153 LEU A C 1
ATOM 861 O O . LEU A 1 119 ? -6.080 24.525 18.862 1.00 9.04 153 LEU A O 1
ATOM 879 N N . THR A 1 121 ? -7.836 21.829 17.567 1.00 9.86 155 THR A N 1
ATOM 880 C CA . THR A 1 121 ? -8.859 21.991 16.538 1.00 10.68 155 THR A CA 1
ATOM 881 C C . THR A 1 121 ? -8.763 23.406 15.927 1.00 10.99 155 THR A C 1
ATOM 882 O O . THR A 1 121 ? -8.693 23.581 14.687 1.00 10.55 155 THR A O 1
ATOM 886 N N . GLU A 1 122 ? -8.698 24.407 16.798 1.00 10.96 156 GLU A N 1
ATOM 887 C CA A GLU A 1 122 ? -8.557 25.786 16.348 0.50 11.94 156 GLU A CA 1
ATOM 888 C CA B GLU A 1 122 ? -8.557 25.789 16.332 0.50 11.76 156 GLU A CA 1
ATOM 889 C C . GLU A 1 122 ? -7.235 25.995 15.596 1.00 11.71 156 GLU A C 1
ATOM 890 O O . GLU A 1 122 ? -7.184 26.682 14.566 1.00 11.25 156 GLU A O 1
ATOM 901 N N . HIS A 1 123 ? -6.182 25.388 16.126 1.00 11.64 157 HIS A N 1
ATOM 902 C CA . HIS A 1 123 ? -4.849 25.473 15.545 1.00 11.15 157 HIS A CA 1
ATOM 903 C C . HIS A 1 123 ? -4.848 24.904 14.118 1.00 11.19 157 HIS A C 1
ATOM 904 O O . HIS A 1 123 ? -4.346 25.547 13.197 1.00 11.15 157 HIS A O 1
ATOM 911 N N . HIS A 1 124 ? -5.423 23.712 13.959 1.00 10.84 158 HIS A N 1
ATOM 912 C CA . HIS A 1 124 ? -5.597 23.073 12.650 1.00 11.04 158 HIS A C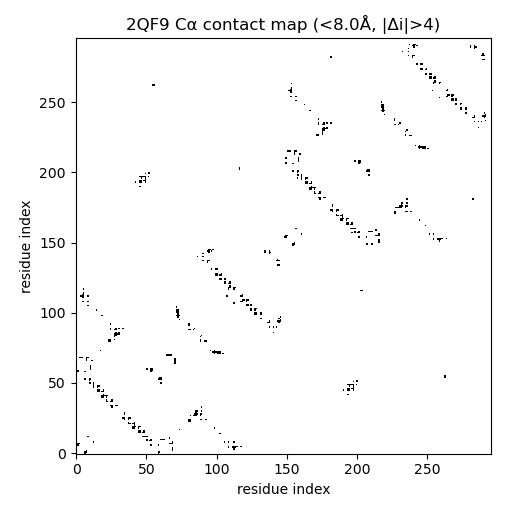A 1
ATOM 913 C C . HIS A 1 124 ? -6.423 23.932 11.688 1.00 12.24 158 HIS A C 1
ATOM 914 O O . HIS A 1 124 ? -6.065 24.038 10.511 1.00 12.28 158 HIS A O 1
ATOM 921 N N . ARG A 1 125 ? -7.506 24.540 12.187 1.00 12.62 159 ARG A N 1
ATOM 922 C CA . ARG A 1 125 ? -8.340 25.406 11.341 1.00 13.37 159 ARG A CA 1
ATOM 923 C C . ARG A 1 125 ? -7.525 26.562 10.748 1.00 13.28 159 ARG A C 1
ATOM 924 O O . ARG A 1 125 ? -7.604 26.818 9.539 1.00 13.27 159 ARG A O 1
ATOM 932 N N . GLY A 1 126 ? -6.716 27.213 11.593 1.00 12.72 160 GLY A N 1
ATOM 933 C CA . GLY A 1 126 ? -5.837 28.312 11.167 1.00 12.87 160 GLY A CA 1
ATOM 934 C C . GLY A 1 126 ? -4.809 27.807 10.156 1.00 12.91 160 GLY A C 1
ATOM 935 O O . GLY A 1 126 ? -4.536 28.459 9.145 1.00 12.47 160 GLY A O 1
ATOM 936 N N . GLY A 1 127 ? -4.243 26.642 10.454 1.00 11.49 161 GLY A N 1
ATOM 937 C CA . GLY A 1 127 ? -3.253 25.965 9.598 1.00 13.22 161 GLY A CA 1
ATOM 938 C C . GLY A 1 127 ? -3.773 25.678 8.200 1.00 13.57 161 GLY A C 1
ATOM 939 O O . GLY A 1 127 ? -3.070 25.911 7.200 1.00 13.16 161 GLY A O 1
ATOM 940 N N . VAL A 1 128 ? -5.005 25.184 8.127 1.00 13.14 162 VAL A N 1
ATOM 941 C CA . VAL A 1 128 ? -5.654 24.873 6.847 1.00 14.20 162 VAL A CA 1
ATOM 942 C C . VAL A 1 128 ? -5.802 26.164 6.015 1.00 14.16 162 VAL A C 1
ATOM 943 O O . VAL A 1 128 ? -5.492 26.175 4.814 1.00 14.41 162 VAL A O 1
ATOM 947 N N . HIS A 1 129 ? -6.249 27.236 6.669 1.00 14.28 163 HIS A N 1
ATOM 948 C CA . HIS A 1 129 ? -6.356 28.550 6.043 1.00 15.14 163 HIS A CA 1
ATOM 949 C C . HIS A 1 129 ? -5.020 28.999 5.419 1.00 14.83 163 HIS A C 1
ATOM 950 O O . HIS A 1 129 ? -4.965 29.407 4.259 1.00 14.88 163 HIS A O 1
ATOM 965 N N . ALA A 1 131 ? -2.331 27.016 4.761 1.00 14.15 165 ALA A N 1
ATOM 966 C CA . ALA A 1 131 ? -1.894 26.045 3.747 1.00 14.43 165 ALA A CA 1
ATOM 967 C C . ALA A 1 131 ? -2.615 26.299 2.409 1.00 14.70 165 ALA A C 1
ATOM 968 O O . ALA A 1 131 ? -2.001 26.249 1.323 1.00 14.79 165 ALA A O 1
ATOM 970 N N . LYS A 1 132 ? -3.913 26.586 2.503 1.00 14.76 166 LYS A N 1
ATOM 971 C CA . LYS A 1 132 ? -4.708 26.966 1.336 1.00 15.84 166 LYS A CA 1
ATOM 972 C C . LYS A 1 132 ? -4.104 28.178 0.644 1.00 16.08 166 LYS A C 1
ATOM 973 O O . LYS A 1 132 ? -4.089 28.236 -0.601 1.00 16.37 166 LYS A O 1
ATOM 979 N N . GLY A 1 133 ? -3.595 29.129 1.436 1.00 15.30 167 GLY A N 1
ATOM 980 C CA . GLY A 1 133 ? -2.933 30.322 0.905 1.00 16.16 167 GLY A CA 1
ATOM 981 C C . GLY A 1 133 ? -1.706 29.954 0.077 1.00 16.01 167 GLY A C 1
ATOM 982 O O . GLY A 1 133 ? -1.465 30.529 -0.988 1.00 16.20 167 GLY A O 1
ATOM 983 N N . CYS A 1 134 ? -0.917 29.003 0.572 1.00 15.59 168 CYS A N 1
ATOM 984 C CA . CYS A 1 134 ? 0.244 28.512 -0.173 1.00 16.05 168 CYS A CA 1
ATOM 985 C C . CYS A 1 134 ? -0.175 27.711 -1.423 1.00 16.58 168 CYS A C 1
ATOM 986 O O . CYS A 1 134 ? 0.447 27.842 -2.474 1.00 16.40 168 CYS A O 1
ATOM 989 N N . VAL A 1 135 ? -1.236 26.904 -1.329 1.00 16.89 169 VAL A N 1
ATOM 990 C CA . VAL A 1 135 ? -1.714 26.171 -2.510 1.00 18.11 169 VAL A CA 1
ATOM 991 C C . VAL A 1 135 ? -2.030 27.192 -3.638 1.00 18.88 169 VAL A C 1
ATOM 992 O O . VAL A 1 135 ? -1.707 26.963 -4.813 1.00 19.11 169 VAL A O 1
ATOM 996 N N . GLU A 1 136 ? -2.615 28.322 -3.261 1.00 19.45 170 GLU A N 1
ATOM 997 C CA . GLU A 1 136 ? -2.906 29.405 -4.210 1.00 21.74 170 GLU A CA 1
ATOM 998 C C . GLU A 1 136 ? -1.673 30.175 -4.697 1.00 21.05 170 GLU A C 1
ATOM 999 O O . GLU A 1 136 ? -1.569 30.472 -5.892 1.00 21.55 170 GLU A O 1
ATOM 1005 N N . ARG A 1 137 ? -0.743 30.496 -3.789 1.00 19.26 171 ARG A N 1
ATOM 1006 C CA . ARG A 1 137 ? 0.273 31.520 -4.057 1.00 19.21 171 ARG A CA 1
ATOM 1007 C C . ARG A 1 137 ? 1.714 30.999 -4.223 1.00 18.74 171 ARG A C 1
ATOM 1008 O O . ARG A 1 137 ? 2.530 31.630 -4.909 1.00 19.02 171 ARG A O 1
ATOM 1016 N N . CYS A 1 138 ? 2.044 29.889 -3.559 1.00 18.03 172 CYS A N 1
ATOM 1017 C CA . CYS A 1 138 ? 3.380 29.301 -3.684 1.00 17.27 172 CYS A CA 1
ATOM 1018 C C . CYS A 1 138 ? 3.696 28.891 -5.123 1.00 17.56 172 CYS A C 1
ATOM 1019 O O . CYS A 1 138 ? 2.789 28.536 -5.906 1.00 16.80 172 CYS A O 1
ATOM 1022 N N . THR A 1 139 ? 4.987 28.928 -5.441 1.00 17.45 173 THR A N 1
ATOM 1023 C CA . THR A 1 139 ? 5.486 28.578 -6.776 1.00 18.26 173 THR A CA 1
ATOM 1024 C C . THR A 1 139 ? 6.401 27.337 -6.784 1.00 17.67 173 THR A C 1
ATOM 1025 O O . THR A 1 139 ? 6.607 26.712 -7.831 1.00 18.48 173 THR A O 1
ATOM 1029 N N . VAL A 1 140 ? 6.960 26.988 -5.625 1.00 16.75 174 VAL A N 1
ATOM 1030 C CA . VAL A 1 140 ? 7.838 25.830 -5.506 1.00 16.50 174 VAL A CA 1
ATOM 1031 C C . VAL A 1 140 ? 7.012 24.546 -5.356 1.00 16.43 174 VAL A C 1
ATOM 1032 O O . VAL A 1 140 ? 6.205 24.410 -4.423 1.00 16.40 174 VAL A O 1
ATOM 1036 N N . GLY A 1 141 ? 7.213 23.621 -6.288 1.00 15.90 175 GLY A N 1
ATOM 1037 C CA . GLY A 1 141 ? 6.367 22.438 -6.408 1.00 15.66 175 GLY A CA 1
ATOM 1038 C C . GLY A 1 141 ? 6.279 21.623 -5.130 1.00 15.80 175 GLY A C 1
ATOM 1039 O O . GLY A 1 141 ? 5.182 21.283 -4.685 1.00 15.93 175 GLY A O 1
ATOM 1040 N N . VAL A 1 142 ? 7.435 21.316 -4.525 1.00 15.35 176 VAL A N 1
ATOM 1041 C CA . VAL A 1 142 ? 7.449 20.479 -3.328 1.00 15.76 176 VAL A CA 1
ATOM 1042 C C . VAL A 1 142 ? 6.726 21.171 -2.153 1.00 15.00 176 VAL A C 1
ATOM 1043 O O . VAL A 1 142 ? 6.081 20.508 -1.340 1.00 14.29 176 VAL A O 1
ATOM 1047 N N . GLU A 1 143 ? 6.840 22.493 -2.097 1.00 14.37 177 GLU A N 1
ATOM 1048 C CA . GLU A 1 143 ? 6.180 23.306 -1.063 1.00 15.07 177 GLU A CA 1
ATOM 1049 C C . GLU A 1 143 ? 4.663 23.381 -1.257 1.00 15.54 177 GLU A C 1
ATOM 1050 O O . GLU A 1 143 ? 3.907 23.257 -0.284 1.00 15.09 177 GLU A O 1
ATOM 1056 N N . LYS A 1 144 ? 4.229 23.595 -2.504 1.00 15.54 178 LYS A N 1
ATOM 1057 C CA . LYS A 1 144 ? 2.801 23.542 -2.862 1.00 16.68 178 LYS A CA 1
ATOM 1058 C C . LYS A 1 144 ? 2.181 22.190 -2.479 1.00 15.46 178 LYS A C 1
ATOM 1059 O O . LYS A 1 144 ? 1.100 22.136 -1.878 1.00 15.65 178 LYS A O 1
ATOM 1065 N N . ARG A 1 145 ? 2.872 21.102 -2.817 1.00 15.02 179 ARG A N 1
ATOM 1066 C CA . ARG A 1 145 ? 2.376 19.766 -2.537 1.00 15.24 179 ARG A CA 1
ATOM 1067 C C . ARG A 1 145 ? 2.324 19.504 -1.044 1.00 14.69 179 ARG A C 1
ATOM 1068 O O . ARG A 1 145 ? 1.387 18.859 -0.560 1.00 14.62 179 ARG A O 1
ATOM 1076 N N . LEU A 1 146 ? 3.326 20.014 -0.323 1.00 14.09 180 LEU A N 1
ATOM 1077 C CA . LEU A 1 146 ? 3.342 19.884 1.129 1.00 13.78 180 LEU A CA 1
ATOM 1078 C C . LEU A 1 146 ? 2.129 20.570 1.733 1.00 13.59 180 LEU A C 1
ATOM 1079 O O . LEU A 1 146 ? 1.436 19.983 2.583 1.00 13.74 180 LEU A O 1
ATOM 1084 N N . ALA A 1 147 ? 1.871 21.794 1.275 1.00 13.53 181 ALA A N 1
ATOM 1085 C CA . ALA A 1 147 ? 0.722 22.587 1.725 1.00 13.77 181 ALA A CA 1
ATOM 1086 C C . ALA A 1 147 ? -0.609 21.859 1.436 1.00 14.19 181 ALA A C 1
ATOM 1087 O O . ALA A 1 147 ? -1.481 21.768 2.300 1.00 13.42 181 ALA A O 1
ATOM 1089 N N A ARG A 1 148 ? -0.741 21.322 0.223 0.50 14.54 182 ARG A N 1
ATOM 1090 N N B ARG A 1 148 ? -0.766 21.342 0.217 0.50 14.28 182 ARG A N 1
ATOM 1091 C CA A ARG A 1 148 ? -1.944 20.575 -0.179 0.50 15.76 182 ARG A CA 1
ATOM 1092 C CA B ARG A 1 148 ? -1.985 20.594 -0.117 0.50 15.20 182 ARG A CA 1
ATOM 1093 C C A ARG A 1 148 ? -2.175 19.351 0.730 0.50 15.61 182 ARG A C 1
ATOM 1094 C C B ARG A 1 148 ? -2.174 19.424 0.857 0.50 15.24 182 ARG A C 1
ATOM 1095 O O A ARG A 1 148 ? -3.320 19.003 1.052 0.50 15.94 182 ARG A O 1
ATOM 1096 O O B ARG A 1 148 ? -3.287 19.182 1.345 0.50 15.39 182 ARG A O 1
ATOM 1111 N N . GLY A 1 149 ? -1.082 18.717 1.154 1.00 14.95 183 GLY A N 1
ATOM 1112 C CA . GLY A 1 149 ? -1.134 17.556 2.054 1.00 14.91 183 GLY A CA 1
ATOM 1113 C C . GLY A 1 149 ? -1.542 17.948 3.459 1.00 14.37 183 GLY A C 1
ATOM 1114 O O . GLY A 1 149 ? -2.256 17.197 4.133 1.00 14.73 183 GLY A O 1
ATOM 1123 N N . VAL A 1 151 ? -3.578 20.495 4.136 1.00 14.56 185 VAL A N 1
ATOM 1124 C CA . VAL A 1 151 ? -5.038 20.691 4.090 1.00 15.47 185 VAL A CA 1
ATOM 1125 C C . VAL A 1 151 ? -5.768 19.369 4.378 1.00 15.76 185 VAL A C 1
ATOM 1126 O O . VAL A 1 151 ? -6.624 19.305 5.267 1.00 14.62 185 VAL A O 1
ATOM 1130 N N . GLU A 1 152 ? -5.387 18.309 3.674 1.00 16.02 186 GLU A N 1
ATOM 1131 C CA . GLU A 1 152 ? -5.995 16.984 3.871 1.00 17.86 186 GLU A CA 1
ATOM 1132 C C . GLU A 1 152 ? -5.776 16.435 5.272 1.00 16.58 186 GLU A C 1
ATOM 1133 O O . GLU A 1 152 ? -6.728 16.003 5.923 1.00 15.77 186 GLU A O 1
ATOM 1139 N N . SER A 1 153 ? -4.520 16.428 5.728 1.00 15.53 187 SER A N 1
ATOM 1140 C CA . SER A 1 153 ? -4.184 15.821 7.011 1.00 15.07 187 SER A CA 1
ATOM 1141 C C . SER A 1 153 ? -4.821 16.579 8.182 1.00 14.87 187 SER A C 1
ATOM 1142 O O . SER A 1 153 ? -5.334 15.948 9.124 1.00 15.10 187 SER A O 1
ATOM 1145 N N A GLN A 1 154 ? -4.799 17.906 8.126 0.50 14.67 188 GLN A N 1
ATOM 1146 N N B GLN A 1 154 ? -4.778 17.913 8.129 0.50 14.63 188 GLN A N 1
ATOM 1147 C CA A GLN A 1 154 ? -5.379 18.702 9.204 0.50 14.43 188 GLN A CA 1
ATOM 1148 C CA B GLN A 1 154 ? -5.384 18.753 9.174 0.50 14.39 188 GLN A CA 1
ATOM 1149 C C A GLN A 1 154 ? -6.900 18.590 9.226 0.50 14.48 188 GLN A C 1
ATOM 1150 C C B GLN A 1 154 ? -6.893 18.581 9.219 0.50 14.44 188 GLN A C 1
ATOM 1151 O O A GLN A 1 154 ? -7.499 18.507 10.299 0.50 14.04 188 GLN A O 1
ATOM 1152 O O B GLN A 1 154 ? -7.475 18.449 10.298 0.50 14.01 188 GLN A O 1
ATOM 1163 N N . GLU A 1 155 ? -7.521 18.578 8.044 1.00 14.37 189 GLU A N 1
ATOM 1164 C CA . GLU A 1 155 ? -8.986 18.394 7.968 1.00 15.39 189 GLU A CA 1
ATOM 1165 C C . GLU A 1 155 ? -9.415 17.007 8.491 1.00 14.90 189 GLU A C 1
ATOM 1166 O O . GLU A 1 155 ? -10.365 16.913 9.261 1.00 14.24 189 GLU A O 1
ATOM 1172 N N . SER A 1 156 ? -8.656 15.958 8.144 1.00 14.51 190 SER A N 1
ATOM 1173 C CA . SER A 1 156 ? -8.883 14.609 8.670 1.00 14.37 190 SER A CA 1
ATOM 1174 C C . SER A 1 156 ? -8.733 14.590 10.195 1.00 13.79 190 SER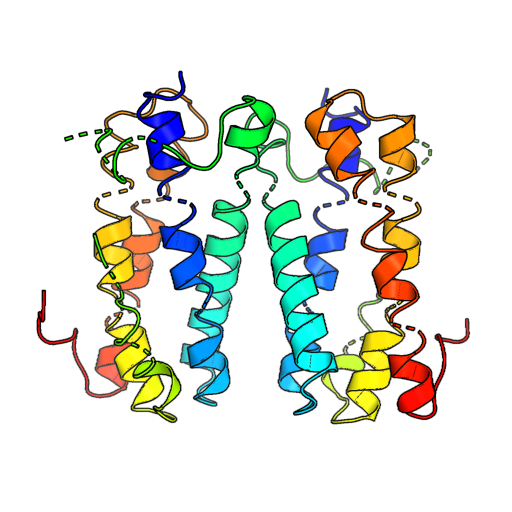 A C 1
ATOM 1175 O O . SER A 1 156 ? -9.560 14.017 10.894 1.00 13.60 190 SER A O 1
ATOM 1178 N N . GLU A 1 157 ? -7.698 15.253 10.704 1.00 13.68 191 GLU A N 1
ATOM 1179 C CA . GLU A 1 157 ? -7.472 15.290 12.158 1.00 13.68 191 GLU A CA 1
ATOM 1180 C C . GLU A 1 157 ? -8.548 16.095 12.900 1.00 13.56 191 GLU A C 1
ATOM 1181 O O . GLU A 1 157 ? -8.920 15.731 14.023 1.00 12.83 191 GLU A O 1
ATOM 1187 N N . ILE A 1 158 ? -9.068 17.155 12.278 1.00 12.60 192 ILE A N 1
ATOM 1188 C CA . ILE A 1 158 ? -10.186 17.903 12.898 1.00 12.76 192 ILE A CA 1
ATOM 1189 C C . ILE A 1 158 ? -11.399 16.968 13.091 1.00 13.16 192 ILE A C 1
ATOM 1190 O O . ILE A 1 158 ? -12.011 16.944 14.163 1.00 13.24 192 ILE A O 1
ATOM 1195 N N . ARG A 1 159 ? -11.720 16.182 12.062 1.00 13.08 193 ARG A N 1
ATOM 1196 C CA . ARG A 1 159 ? -12.838 15.224 12.156 1.00 14.23 193 ARG A CA 1
ATOM 1197 C C . ARG A 1 159 ? -12.602 14.188 13.263 1.00 13.32 193 ARG A C 1
ATOM 1198 O O . ARG A 1 159 ? -13.513 13.885 14.058 1.00 13.71 193 ARG A O 1
ATOM 1206 N N . LEU A 1 160 ? -11.376 13.663 13.336 1.00 12.17 194 LEU A N 1
ATOM 1207 C CA . LEU A 1 160 ? -11.010 12.729 14.403 1.00 12.79 194 LEU A CA 1
ATOM 1208 C C . LEU A 1 160 ? -11.163 13.372 15.798 1.00 11.50 194 LEU A C 1
ATOM 1209 O O . LEU A 1 160 ? -11.749 12.761 16.721 1.00 10.75 194 LEU A O 1
ATOM 1222 N N . ALA A 1 162 ? -12.965 15.799 16.688 1.00 11.49 196 ALA A N 1
ATOM 1223 C CA . ALA A 1 162 ? -14.369 16.056 16.984 1.00 11.52 196 ALA A CA 1
ATOM 1224 C C . ALA A 1 162 ? -14.991 14.837 17.678 1.00 11.84 196 ALA A C 1
ATOM 1225 O O . ALA A 1 162 ? -15.715 14.972 18.657 1.00 12.37 196 ALA A O 1
ATOM 1227 N N . ASP A 1 163 ? -14.677 13.646 17.162 1.00 11.89 197 ASP A N 1
ATOM 1228 C CA . ASP A 1 163 ? -15.106 12.382 17.793 1.00 12.38 197 ASP A CA 1
ATOM 1229 C C . ASP A 1 163 ? -14.460 12.194 19.168 1.00 11.51 197 ASP A C 1
ATOM 1230 O O . ASP A 1 163 ? -15.149 11.827 20.115 1.00 11.54 197 ASP A O 1
ATOM 1235 N N . LEU A 1 164 ? -13.148 12.448 19.285 1.00 11.16 198 LEU A N 1
ATOM 1236 C CA . LEU A 1 164 ? -12.471 12.323 20.598 1.00 10.06 198 LEU A CA 1
ATOM 1237 C C . LEU A 1 164 ? -13.106 13.278 21.635 1.00 10.51 198 LEU A C 1
ATOM 1238 O O . LEU A 1 164 ? -13.316 12.901 22.799 1.00 10.32 198 LEU A O 1
ATOM 1243 N N . LEU A 1 165 ? -13.440 14.500 21.203 1.00 9.91 199 LEU A N 1
ATOM 1244 C CA . LEU A 1 165 ? -14.117 15.467 22.075 1.00 10.05 199 LEU A CA 1
ATOM 1245 C C . LEU A 1 165 ? -15.479 14.949 22.552 1.00 10.50 199 LEU A C 1
ATOM 1246 O O . LEU A 1 165 ? -15.765 14.931 23.766 1.00 10.83 199 LEU A O 1
ATOM 1251 N N . ALA A 1 166 ? -16.325 14.549 21.598 1.00 11.08 200 ALA A N 1
ATOM 1252 C CA . ALA A 1 166 ? -17.659 14.020 21.956 1.00 11.90 200 ALA A CA 1
ATOM 1253 C C . ALA A 1 166 ? -17.551 12.837 22.940 1.00 12.78 200 ALA A C 1
ATOM 1254 O O . ALA A 1 166 ? -18.278 12.761 23.950 1.00 12.83 200 ALA A O 1
ATOM 1256 N N . GLU A 1 167 ? -16.619 11.935 22.664 1.00 12.74 201 GLU A N 1
ATOM 1257 C CA . GLU A 1 167 ? -16.420 10.762 23.524 1.00 13.94 201 GLU A CA 1
ATOM 1258 C C . GLU A 1 167 ? -15.972 11.138 24.939 1.00 13.71 201 GLU A C 1
ATOM 1259 O O . GLU A 1 167 ? -16.186 10.373 25.893 1.00 13.84 201 GLU A O 1
ATOM 1265 N N . ARG A 1 168 ? -15.386 12.334 25.071 1.00 12.84 202 ARG A N 1
ATOM 1266 C CA . ARG A 1 168 ? -14.964 12.873 26.361 1.00 13.33 202 ARG A CA 1
ATOM 1267 C C . ARG A 1 168 ? -15.994 13.860 26.955 1.00 13.97 202 ARG A C 1
ATOM 1268 O O . ARG A 1 168 ? -15.706 14.563 27.912 1.00 14.81 202 ARG A O 1
ATOM 1276 N N . GLY A 1 169 ? -17.201 13.889 26.383 1.00 14.14 203 GLY A N 1
ATOM 1277 C CA . GLY A 1 169 ? -18.292 14.695 26.922 1.00 14.48 203 GLY A CA 1
ATOM 1278 C C . GLY A 1 169 ? -18.128 16.184 26.666 1.00 14.11 203 GLY A C 1
ATOM 1279 O O . GLY A 1 169 ? -18.619 17.016 27.432 1.00 14.62 203 GLY A O 1
ATOM 1280 N N . ALA A 1 170 ? -17.434 16.519 25.585 1.00 13.59 204 ALA A N 1
ATOM 1281 C CA . ALA A 1 170 ? -17.151 17.909 25.249 1.00 13.53 204 ALA A CA 1
ATOM 1282 C C . ALA A 1 170 ? -17.311 18.166 23.747 1.00 13.58 204 ALA A C 1
ATOM 1283 O O . ALA A 1 170 ? -17.683 17.261 22.974 1.00 12.87 204 ALA A O 1
ATOM 1285 N N . LYS A 1 171 ? -17.026 19.402 23.334 1.00 13.98 205 LYS A N 1
ATOM 1286 C CA . LYS A 1 171 ? -17.072 19.805 21.932 1.00 15.07 205 LYS A CA 1
ATOM 1287 C C . LYS A 1 171 ? -16.005 20.870 21.655 1.00 16.10 205 LYS A C 1
ATOM 1288 O O . LYS A 1 171 ? -15.254 21.267 22.564 1.00 16.23 205 LYS A O 1
ATOM 1294 N N . GLU A 1 172 ? -15.936 21.302 20.396 1.00 16.86 206 GLU A N 1
ATOM 1295 C CA . GLU A 1 172 ? -15.001 22.330 19.942 1.00 19.67 206 GLU A CA 1
ATOM 1296 C C . GLU A 1 172 ? -15.153 23.575 20.832 1.00 20.22 206 GLU A C 1
ATOM 1297 O O . GLU A 1 172 ? -16.242 23.858 21.333 1.00 19.69 206 GLU A O 1
ATOM 1303 N N . GLY A 1 173 ? -14.051 24.298 21.038 1.00 21.18 207 GLY A N 1
ATOM 1304 C CA . GLY A 1 173 ? -14.054 25.500 21.858 1.00 23.32 207 GLY A CA 1
ATOM 1305 C C . GLY A 1 173 ? -15.093 26.514 21.402 1.00 24.60 207 GLY A C 1
ATOM 1306 O O . GLY A 1 173 ? -15.384 26.631 20.199 1.00 24.64 207 GLY A O 1
ATOM 1307 N N . HIS A 1 174 ? -15.647 27.240 22.371 1.00 26.19 208 HIS A N 1
ATOM 1308 C CA . HIS A 1 174 ? -16.654 28.263 22.111 1.00 28.20 208 HIS A CA 1
ATOM 1309 C C . HIS A 1 174 ? -16.021 29.663 22.123 1.00 29.88 208 HIS A C 1
ATOM 1310 O O . HIS A 1 174 ? -15.577 30.141 23.168 1.00 30.36 208 HIS A O 1
ATOM 1317 N N . HIS A 1 175 ? -15.968 30.304 20.957 1.00 31.55 209 HIS A N 1
ATOM 1318 C CA . HIS A 1 175 ? -15.458 31.667 20.846 1.00 33.29 209 HIS A CA 1
ATOM 1319 C C . HIS A 1 175 ? -16.626 32.584 20.527 1.00 33.62 209 HIS A C 1
ATOM 1320 O O . HIS A 1 175 ? -17.113 32.590 19.393 1.00 33.80 209 HIS A O 1
ATOM 1327 N N . ALA B 1 4 ? 22.811 11.699 -9.340 1.00 34.75 38 ALA B N 1
ATOM 1328 C CA . ALA B 1 4 ? 23.190 12.326 -8.036 1.00 34.41 38 ALA B CA 1
ATOM 1329 C C . ALA B 1 4 ? 22.636 11.546 -6.843 1.00 34.14 38 ALA B C 1
ATOM 1330 O O . ALA B 1 4 ? 22.797 11.969 -5.696 1.00 33.60 38 ALA B O 1
ATOM 1332 N N . ALA B 1 5 ? 21.978 10.417 -7.125 1.00 33.62 39 ALA B N 1
ATOM 1333 C CA . ALA B 1 5 ? 21.480 9.506 -6.086 1.00 32.83 39 ALA B CA 1
ATOM 1334 C C . ALA B 1 5 ? 22.617 8.782 -5.361 1.00 32.07 39 ALA B C 1
ATOM 1335 O O . ALA B 1 5 ? 22.449 8.344 -4.219 1.00 32.22 39 ALA B O 1
ATOM 1337 N N . ASP B 1 6 ? 23.768 8.658 -6.025 1.00 30.62 40 ASP B N 1
ATOM 1338 C CA . ASP B 1 6 ? 24.931 7.957 -5.463 1.00 29.53 40 ASP B CA 1
ATOM 1339 C C . ASP B 1 6 ? 25.872 8.862 -4.670 1.00 27.36 40 ASP B C 1
ATOM 1340 O O . ASP B 1 6 ? 26.813 8.386 -4.024 1.00 27.84 40 ASP B O 1
ATOM 1345 N N . SER B 1 7 ? 25.595 10.159 -4.706 1.00 25.06 41 SER B N 1
ATOM 1346 C CA . SER B 1 7 ? 26.443 11.158 -4.066 1.00 22.30 41 SER B CA 1
ATOM 1347 C C . SER B 1 7 ? 26.552 10.968 -2.547 1.00 20.71 41 SER B C 1
ATOM 1348 O O . SER B 1 7 ? 25.670 10.375 -1.909 1.00 19.62 41 SER B O 1
ATOM 1351 N N . ALA B 1 8 ? 27.646 11.463 -1.979 1.00 18.68 42 ALA B N 1
ATOM 1352 C CA . ALA B 1 8 ? 27.774 11.534 -0.527 1.00 17.54 42 ALA B CA 1
ATOM 1353 C C . ALA B 1 8 ? 26.651 12.414 0.039 1.00 16.70 42 ALA B C 1
ATOM 1354 O O . ALA B 1 8 ? 26.140 12.128 1.110 1.00 16.27 42 ALA B O 1
ATOM 1356 N N . ASP B 1 9 ? 26.264 13.467 -0.677 1.00 15.87 43 ASP B N 1
ATOM 1357 C CA . ASP B 1 9 ? 25.177 14.348 -0.193 1.00 15.72 43 ASP B CA 1
ATOM 1358 C C . ASP B 1 9 ? 23.852 13.594 -0.022 1.00 15.17 43 ASP B C 1
ATOM 1359 O O . ASP B 1 9 ? 23.227 13.669 1.038 1.00 14.89 43 ASP B O 1
ATOM 1364 N N . ALA B 1 10 ? 23.439 12.857 -1.057 1.00 14.78 44 ALA B N 1
ATOM 1365 C CA . ALA B 1 10 ? 22.226 12.052 -0.994 1.00 14.55 44 ALA B CA 1
ATOM 1366 C C . ALA B 1 10 ? 22.346 10.948 0.055 1.00 13.65 44 ALA B C 1
ATOM 1367 O O . ALA B 1 10 ? 21.422 10.742 0.841 1.00 14.17 44 ALA B O 1
ATOM 1369 N N . GLY B 1 11 ? 23.483 10.248 0.060 1.00 12.67 45 GLY B N 1
ATOM 1370 C CA . GLY B 1 11 ? 23.730 9.140 0.988 1.00 12.62 45 GLY B CA 1
ATOM 1371 C C . GLY B 1 11 ? 23.675 9.597 2.438 1.00 12.37 45 GLY B C 1
ATOM 1372 O O . GLY B 1 11 ? 22.981 8.981 3.259 1.00 12.41 45 GLY B O 1
ATOM 1373 N N . PHE B 1 12 ? 24.399 10.675 2.748 1.00 12.14 46 PHE B N 1
ATOM 1374 C CA . PHE B 1 12 ? 24.351 11.253 4.095 1.00 12.21 46 PHE B CA 1
ATOM 1375 C C . PHE B 1 12 ? 22.922 11.618 4.504 1.00 11.97 46 PHE B C 1
ATOM 1376 O O . PHE B 1 12 ? 22.495 11.279 5.604 1.00 11.98 46 PHE B O 1
ATOM 1384 N N . ALA B 1 13 ? 22.191 12.322 3.632 1.00 12.28 47 ALA B N 1
ATOM 1385 C CA . ALA B 1 13 ? 20.812 12.733 3.960 1.00 11.49 47 ALA B CA 1
ATOM 1386 C C . ALA B 1 13 ? 19.919 11.515 4.245 1.00 12.32 47 ALA B C 1
ATOM 1387 O O . ALA B 1 13 ? 19.145 11.510 5.208 1.00 10.83 47 ALA B O 1
ATOM 1389 N N . ARG B 1 14 ? 20.041 10.466 3.428 1.00 12.22 48 ARG B N 1
ATOM 1390 C CA A ARG B 1 14 ? 19.249 9.259 3.647 0.50 12.48 48 ARG B CA 1
ATOM 1391 C CA B ARG B 1 14 ? 19.267 9.238 3.633 0.50 12.60 48 ARG B CA 1
ATOM 1392 C C . ARG B 1 14 ? 19.614 8.574 4.962 1.00 12.45 48 ARG B C 1
ATOM 1393 O O . ARG B 1 14 ? 18.735 8.296 5.806 1.00 13.06 48 ARG B O 1
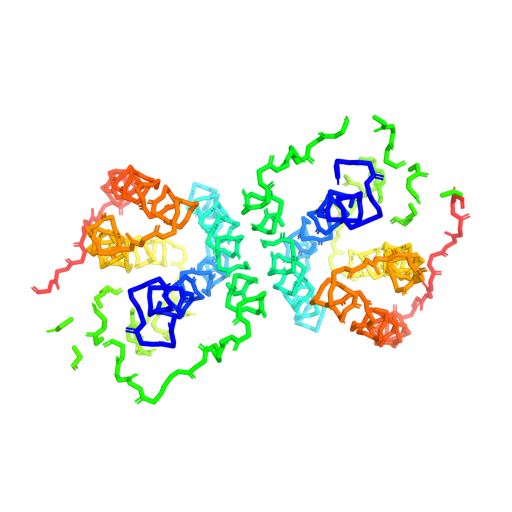ATOM 1408 N N . ASP B 1 15 ? 20.901 8.321 5.152 1.00 11.81 49 ASP B N 1
ATOM 1409 C CA . ASP B 1 15 ? 21.370 7.535 6.286 1.00 12.18 49 ASP B CA 1
ATOM 1410 C C . ASP B 1 15 ? 21.255 8.282 7.618 1.00 11.44 49 ASP B C 1
ATOM 1411 O O . ASP B 1 15 ? 20.789 7.699 8.612 1.00 11.88 49 ASP B O 1
ATOM 1424 N N . SER B 1 17 ? 19.230 10.615 8.270 1.00 10.58 51 SER B N 1
ATOM 1425 C CA . SER B 1 17 ? 17.804 10.753 8.558 1.00 10.42 51 SER B CA 1
ATOM 1426 C C . SER B 1 17 ? 17.286 9.540 9.349 1.00 10.38 51 SER B C 1
ATOM 1427 O O . SER B 1 17 ? 16.582 9.683 10.353 1.00 10.41 51 SER B O 1
ATOM 1430 N N . VAL B 1 18 ? 17.641 8.346 8.888 1.00 9.96 52 VAL B N 1
ATOM 1431 C CA . VAL B 1 18 ? 17.271 7.124 9.600 1.00 10.96 52 VAL B CA 1
ATOM 1432 C C . VAL B 1 18 ? 17.886 7.092 11.013 1.00 10.48 52 VAL B C 1
ATOM 1433 O O . VAL B 1 18 ? 17.210 6.765 12.003 1.00 10.43 52 VAL B O 1
ATOM 1437 N N . HIS B 1 19 ? 19.167 7.445 11.096 1.00 10.07 53 HIS B N 1
ATOM 1438 C CA . HIS B 1 19 ? 19.891 7.484 12.369 1.00 10.10 53 HIS B CA 1
ATOM 1439 C C . HIS B 1 19 ? 19.204 8.436 13.371 1.00 10.36 53 HIS B C 1
ATOM 1440 O O . HIS B 1 19 ? 18.931 8.064 14.540 1.00 10.44 53 HIS B O 1
ATOM 1447 N N . HIS B 1 20 ? 18.921 9.656 12.909 1.00 10.25 54 HIS B N 1
ATOM 1448 C CA . HIS B 1 20 ? 18.173 10.638 13.690 1.00 10.50 54 HIS B CA 1
ATOM 1449 C C . HIS B 1 20 ? 16.813 10.136 14.151 1.00 10.87 54 HIS B C 1
ATOM 1450 O O . HIS B 1 20 ? 16.447 10.347 15.296 1.00 10.52 54 HIS B O 1
ATOM 1457 N N . GLN B 1 21 ? 16.057 9.491 13.261 1.00 10.81 55 GLN B N 1
ATOM 1458 C CA . GLN B 1 21 ? 14.724 8.981 13.661 1.00 10.81 55 GLN B CA 1
ATOM 1459 C C . GLN B 1 21 ? 14.808 8.073 14.907 1.00 10.36 55 GLN B C 1
ATOM 1460 O O . GLN B 1 21 ? 13.958 8.127 15.811 1.00 9.92 55 GLN B O 1
ATOM 1466 N N . GLN B 1 22 ? 15.829 7.227 14.963 1.00 9.56 56 GLN B N 1
ATOM 1467 C CA . GLN B 1 22 ? 15.970 6.364 16.127 1.00 10.03 56 GLN B CA 1
ATOM 1468 C C . GLN B 1 22 ? 16.300 7.136 17.412 1.00 9.86 56 GLN B C 1
ATOM 1469 O O . GLN B 1 22 ? 15.792 6.801 18.493 1.00 10.04 56 GLN B O 1
ATOM 1475 N N . ALA B 1 23 ? 17.145 8.158 17.306 1.00 9.52 57 ALA B N 1
ATOM 1476 C CA . ALA B 1 23 ? 17.479 8.992 18.473 1.00 9.04 57 ALA B CA 1
ATOM 1477 C C . ALA B 1 23 ? 16.235 9.680 19.008 1.00 9.67 57 ALA B C 1
ATOM 1478 O O . ALA B 1 23 ? 16.047 9.795 20.222 1.00 9.14 57 ALA B O 1
ATOM 1480 N N . VAL B 1 24 ? 15.400 10.172 18.090 1.00 9.09 58 VAL B N 1
ATOM 1481 C CA . VAL B 1 24 ? 14.124 10.785 18.486 1.00 10.10 58 VAL B CA 1
ATOM 1482 C C . VAL B 1 24 ? 13.266 9.753 19.238 1.00 10.01 58 VAL B C 1
ATOM 1483 O O . VAL B 1 24 ? 12.756 10.042 20.315 1.00 10.43 58 VAL B O 1
ATOM 1487 N N . GLU B 1 25 ? 13.136 8.549 18.682 1.00 11.06 59 GLU B N 1
ATOM 1488 C CA . GLU B 1 25 ? 12.353 7.502 19.347 1.00 12.63 59 GLU B CA 1
ATOM 1489 C C . GLU B 1 25 ? 12.910 7.184 20.744 1.00 12.70 59 GLU B C 1
ATOM 1490 O O . GLU B 1 25 ? 12.140 7.076 21.702 1.00 12.24 59 GLU B O 1
ATOM 1512 N N . SER B 1 27 ? 14.528 9.049 22.711 1.00 12.20 61 SER B N 1
ATOM 1513 C CA . SER B 1 27 ? 14.217 10.187 23.578 1.00 12.16 61 SER B CA 1
ATOM 1514 C C . SER B 1 27 ? 12.760 10.157 24.071 1.00 11.60 61 SER B C 1
ATOM 1515 O O . SER B 1 27 ? 12.497 10.409 25.253 1.00 11.75 61 SER B O 1
ATOM 1518 N N . TYR B 1 28 ? 11.829 9.801 23.191 1.00 11.23 62 TYR B N 1
ATOM 1519 C CA . TYR B 1 28 ? 10.438 9.575 23.578 1.00 11.44 62 TYR B CA 1
ATOM 1520 C C . TYR B 1 28 ? 10.345 8.461 24.631 1.00 10.75 62 TYR B C 1
ATOM 1521 O O . TYR B 1 28 ? 9.613 8.586 25.606 1.00 11.78 62 TYR B O 1
ATOM 1530 N N . ILE B 1 29 ? 11.086 7.379 24.423 1.00 10.34 63 ILE B N 1
ATOM 1531 C CA . ILE B 1 29 ? 11.039 6.253 25.357 1.00 10.47 63 ILE B CA 1
ATOM 1532 C C . ILE B 1 29 ? 11.506 6.685 26.752 1.00 11.06 63 ILE B C 1
ATOM 1533 O O . ILE B 1 29 ? 10.775 6.465 27.728 1.00 10.61 63 ILE B O 1
ATOM 1538 N N . VAL B 1 30 ? 12.693 7.293 26.850 1.00 10.41 64 VAL B N 1
ATOM 1539 C CA . VAL B 1 30 ? 13.229 7.644 28.175 1.00 11.25 64 VAL B CA 1
ATOM 1540 C C . VAL B 1 30 ? 12.315 8.627 28.903 1.00 10.93 64 VAL B C 1
ATOM 1541 O O . VAL B 1 30 ? 12.179 8.545 30.119 1.00 11.14 64 VAL B O 1
ATOM 1545 N N . ARG B 1 31 ? 11.687 9.545 28.156 1.00 10.24 65 ARG B N 1
ATOM 1546 C CA . ARG B 1 31 ? 10.821 10.542 28.794 1.00 11.34 65 ARG B CA 1
ATOM 1547 C C . ARG B 1 31 ? 9.608 9.871 29.447 1.00 11.98 65 ARG B C 1
ATOM 1548 O O . ARG B 1 31 ? 9.067 10.411 30.421 1.00 11.76 65 ARG B O 1
ATOM 1556 N N . ASP B 1 32 ? 9.228 8.697 28.918 1.00 12.90 66 ASP B N 1
ATOM 1557 C CA . ASP B 1 32 ? 8.136 7.866 29.482 1.00 14.23 66 ASP B CA 1
ATOM 1558 C C . ASP B 1 32 ? 8.563 7.026 30.681 1.00 14.52 66 ASP B C 1
ATOM 1559 O O . ASP B 1 32 ? 7.699 6.515 31.419 1.00 15.43 66 ASP B O 1
ATOM 1564 N N . ARG B 1 33 ? 9.867 6.848 30.858 1.00 13.67 67 ARG B N 1
ATOM 1565 C CA . ARG B 1 33 ? 10.371 5.860 31.830 1.00 13.41 67 ARG B CA 1
ATOM 1566 C C . ARG B 1 33 ? 10.941 6.451 33.124 1.00 14.06 67 ARG B C 1
ATOM 1567 O O . ARG B 1 33 ? 11.149 5.723 34.098 1.00 14.57 67 ARG B O 1
ATOM 1575 N N . THR B 1 34 ? 11.200 7.756 33.139 1.00 13.77 68 THR B N 1
ATOM 1576 C CA . THR B 1 34 ? 11.726 8.411 34.335 1.00 13.68 68 THR B CA 1
ATOM 1577 C C . THR B 1 34 ? 11.051 9.753 34.536 1.00 14.32 68 THR B C 1
ATOM 1578 O O . THR B 1 34 ? 10.537 10.332 33.569 1.00 14.82 68 THR B O 1
ATOM 1582 N N . ASP B 1 35 ? 11.040 10.229 35.784 1.00 14.96 69 ASP B N 1
ATOM 1583 C CA . ASP B 1 35 ? 10.549 11.555 36.112 1.00 15.82 69 ASP B CA 1
ATOM 1584 C C . ASP B 1 35 ? 11.683 12.555 36.321 1.00 14.99 69 ASP B C 1
ATOM 1585 O O . ASP B 1 35 ? 11.425 13.708 36.646 1.00 15.19 69 ASP B O 1
ATOM 1590 N N . ASP B 1 36 ? 12.930 12.106 36.166 1.00 14.16 70 ASP B N 1
ATOM 1591 C CA . ASP B 1 36 ? 14.093 12.963 36.387 1.00 13.35 70 ASP B CA 1
ATOM 1592 C C . ASP B 1 36 ? 14.078 14.163 35.450 1.00 13.37 70 ASP B C 1
ATOM 1593 O O . ASP B 1 36 ? 14.181 14.002 34.246 1.00 12.37 70 ASP B O 1
ATOM 1598 N N . GLU B 1 37 ? 13.946 15.364 36.012 1.00 13.28 71 GLU B N 1
ATOM 1599 C CA . GLU B 1 37 ? 13.870 16.582 35.164 1.00 14.34 71 GLU B CA 1
ATOM 1600 C C . GLU B 1 37 ? 15.064 16.766 34.224 1.00 13.80 71 GLU B C 1
ATOM 1601 O O . GLU B 1 37 ? 14.882 17.137 33.052 1.00 13.46 71 GLU B O 1
ATOM 1607 N N . GLU B 1 38 ? 16.277 16.505 34.710 1.00 12.87 72 GLU B N 1
ATOM 1608 C CA . GLU B 1 38 ? 17.460 16.831 33.917 1.00 13.33 72 GLU B CA 1
ATOM 1609 C C . GLU B 1 38 ? 17.553 15.915 32.701 1.00 12.91 72 GLU B C 1
ATOM 1610 O O . GLU B 1 38 ? 17.766 16.375 31.588 1.00 12.52 72 GLU B O 1
ATOM 1616 N N . VAL B 1 39 ? 17.356 14.618 32.910 1.00 11.57 73 VAL B N 1
ATOM 1617 C CA . VAL B 1 39 ? 17.426 13.685 31.782 1.00 11.35 73 VAL B CA 1
ATOM 1618 C C . VAL B 1 39 ? 16.255 13.887 30.810 1.00 11.25 73 VAL B C 1
ATOM 1619 O O . VAL B 1 39 ? 16.436 13.815 29.577 1.00 10.49 73 VAL B O 1
ATOM 1623 N N . ARG B 1 40 ? 15.057 14.158 31.345 1.00 10.46 74 ARG B N 1
ATOM 1624 C CA . ARG B 1 40 ? 13.924 14.493 30.450 1.00 10.89 74 ARG B CA 1
ATOM 1625 C C . ARG B 1 40 ? 14.197 15.758 29.597 1.00 11.36 74 ARG B C 1
ATOM 1626 O O . ARG B 1 40 ? 13.817 15.820 28.420 1.00 10.35 74 ARG B O 1
ATOM 1634 N N . ARG B 1 41 ? 14.884 16.743 30.180 1.00 10.94 75 ARG B N 1
ATOM 1635 C CA . ARG B 1 41 ? 15.269 17.952 29.440 1.00 12.18 75 ARG B CA 1
ATOM 1636 C C . ARG B 1 41 ? 16.220 17.609 28.294 1.00 11.51 75 ARG B C 1
ATOM 1637 O O . ARG B 1 41 ? 16.049 18.079 27.156 1.00 11.53 75 ARG B O 1
ATOM 1645 N N . LEU B 1 42 ? 17.244 16.828 28.621 1.00 10.56 76 LEU B N 1
ATOM 1646 C CA . LEU B 1 42 ? 18.216 16.385 27.628 1.00 11.52 76 LEU B CA 1
ATOM 1647 C C . LEU B 1 42 ? 17.512 15.668 26.479 1.00 11.01 76 LEU B C 1
ATOM 1648 O O . LEU B 1 42 ? 17.772 15.933 25.296 1.00 10.78 76 LEU B O 1
ATOM 1653 N N . ALA B 1 43 ? 16.632 14.737 26.829 1.00 10.57 77 ALA B N 1
ATOM 1654 C CA . ALA B 1 43 ? 15.892 13.973 25.827 1.00 10.54 77 ALA B CA 1
ATOM 1655 C C . ALA B 1 43 ? 15.030 14.876 24.938 1.00 10.39 77 ALA B C 1
ATOM 1656 O O . ALA B 1 43 ? 14.960 14.684 23.725 1.00 10.04 77 ALA B O 1
ATOM 1658 N N . TYR B 1 44 ? 14.386 15.866 25.548 1.00 9.32 78 TYR B N 1
ATOM 1659 C CA . TYR B 1 44 ? 13.611 16.847 24.789 1.00 9.24 78 TYR B CA 1
ATOM 1660 C C . TYR B 1 44 ? 14.497 17.540 23.765 1.00 9.25 78 TYR B C 1
ATOM 1661 O O . TYR B 1 44 ? 14.129 17.648 22.582 1.00 9.76 78 TYR B O 1
ATOM 1670 N N . ASP B 1 45 ? 15.633 18.035 24.232 1.00 9.16 79 ASP B N 1
ATOM 1671 C CA . ASP B 1 45 ? 16.574 18.782 23.376 1.00 10.33 79 ASP B CA 1
ATOM 1672 C C . ASP B 1 45 ? 17.008 17.917 22.200 1.00 10.60 79 ASP B C 1
ATOM 1673 O O . ASP B 1 45 ? 16.979 18.369 21.071 1.00 10.96 79 ASP B O 1
ATOM 1678 N N . ILE B 1 46 ? 17.419 16.686 22.479 1.00 10.03 80 ILE B N 1
ATOM 1679 C CA . ILE B 1 46 ? 17.882 15.789 21.428 1.00 10.36 80 ILE B CA 1
ATOM 1680 C C . ILE B 1 46 ? 16.745 15.473 20.425 1.00 9.90 80 ILE B C 1
ATOM 1681 O O . ILE B 1 46 ? 16.962 15.508 19.203 1.00 10.24 80 ILE B O 1
ATOM 1686 N N . ALA B 1 47 ? 15.550 15.151 20.934 1.00 10.05 81 ALA B N 1
ATOM 1687 C CA . ALA B 1 47 ? 14.401 14.854 20.069 1.00 10.28 81 ALA B CA 1
ATOM 1688 C C . ALA B 1 47 ? 14.119 16.067 19.173 1.00 10.68 81 ALA B C 1
ATOM 1689 O O . ALA B 1 47 ? 13.948 15.941 17.957 1.00 10.82 81 ALA B O 1
ATOM 1691 N N . GLN B 1 48 ? 14.122 17.249 19.772 1.00 10.05 82 GLN B N 1
ATOM 1692 C CA . GLN B 1 48 ? 13.815 18.472 19.016 1.00 10.21 82 GLN B CA 1
ATOM 1693 C C . GLN B 1 48 ? 14.848 18.751 17.931 1.00 10.62 82 GLN B C 1
ATOM 1694 O O . GLN B 1 48 ? 14.487 18.984 16.761 1.00 10.96 82 GLN B O 1
ATOM 1700 N N . THR B 1 49 ? 16.124 18.685 18.306 1.00 10.04 83 THR B N 1
ATOM 1701 C CA . THR B 1 49 ? 17.215 18.953 17.363 1.00 10.43 83 THR B CA 1
ATOM 1702 C C . THR B 1 49 ? 17.226 17.928 16.235 1.00 10.10 83 THR B C 1
ATOM 1703 O O . THR B 1 49 ? 17.250 18.286 15.041 1.00 9.54 83 THR B O 1
ATOM 1707 N N . GLN B 1 50 ? 17.215 16.646 16.612 1.00 9.80 84 GLN B N 1
ATOM 1708 C CA . GLN B 1 50 ? 17.315 15.614 15.586 1.00 10.29 84 GLN B CA 1
ATOM 1709 C C . GLN B 1 50 ? 16.054 15.521 14.692 1.00 9.97 84 GLN B C 1
ATOM 1710 O O . GLN B 1 50 ? 16.189 15.288 13.492 1.00 9.37 84 GLN B O 1
ATOM 1716 N N . ALA B 1 51 ? 14.846 15.737 15.247 1.00 9.13 85 ALA B N 1
ATOM 1717 C CA . ALA B 1 51 ? 13.624 15.781 14.417 1.00 9.30 85 ALA B CA 1
ATOM 1718 C C . ALA B 1 51 ? 13.741 16.920 13.397 1.00 9.16 85 ALA B C 1
ATOM 1719 O O . ALA B 1 51 ? 13.413 16.750 12.225 1.00 9.26 85 ALA B O 1
ATOM 1721 N N . ASN B 1 52 ? 14.231 18.072 13.857 1.00 9.11 86 ASN B N 1
ATOM 1722 C CA . ASN B 1 52 ? 14.372 19.230 12.993 1.00 9.70 86 ASN B CA 1
ATOM 1723 C C . ASN B 1 52 ? 15.389 18.983 11.881 1.00 9.26 86 ASN B C 1
ATOM 1724 O O . ASN B 1 52 ? 15.103 19.251 10.710 1.00 9.20 86 ASN B O 1
ATOM 1729 N N . GLN B 1 53 ? 16.539 18.410 12.245 1.00 8.58 87 GLN B N 1
ATOM 1730 C CA . GLN B 1 53 ? 17.614 18.155 11.278 1.00 8.94 87 GLN B CA 1
ATOM 1731 C C . GLN B 1 53 ? 17.204 17.092 10.265 1.00 9.09 87 GLN B C 1
ATOM 1732 O O . GLN B 1 53 ? 17.471 17.213 9.074 1.00 9.49 87 GLN B O 1
ATOM 1738 N N . ARG B 1 54 ? 16.532 16.059 10.750 1.00 9.50 88 ARG B N 1
ATOM 1739 C CA . ARG B 1 54 ? 15.954 15.041 9.882 1.00 9.10 88 ARG B CA 1
ATOM 1740 C C . ARG B 1 54 ? 14.989 15.662 8.859 1.00 9.62 88 ARG B C 1
ATOM 1741 O O . ARG B 1 54 ? 15.048 15.319 7.677 1.00 9.75 88 ARG B O 1
ATOM 1749 N N . GLY B 1 55 ? 14.115 16.565 9.305 1.00 9.47 89 GLY B N 1
ATOM 1750 C CA . GLY B 1 55 ? 13.209 17.252 8.371 1.00 10.53 89 GLY B CA 1
ATOM 1751 C C . GLY B 1 55 ? 13.978 18.035 7.306 1.00 10.83 89 GLY B C 1
ATOM 1752 O O . GLY B 1 55 ? 13.609 18.017 6.122 1.00 10.03 89 GLY B O 1
ATOM 1769 N N . ILE B 1 58 ? 15.461 15.420 4.804 1.00 11.80 92 ILE B N 1
ATOM 1770 C CA . ILE B 1 58 ? 14.378 14.848 4.001 1.00 11.64 92 ILE B CA 1
ATOM 1771 C C . ILE B 1 58 ? 13.835 15.891 3.014 1.00 11.55 92 ILE B C 1
ATOM 1772 O O . ILE B 1 58 ? 13.598 15.570 1.835 1.00 12.19 92 ILE B O 1
ATOM 1777 N N . GLY B 1 59 ? 13.663 17.130 3.481 1.00 11.99 93 GLY B N 1
ATOM 1778 C CA . GLY B 1 59 ? 13.240 18.237 2.632 1.00 12.03 93 GLY B CA 1
ATOM 1779 C C . GLY B 1 59 ? 14.185 18.442 1.453 1.00 11.94 93 GLY B C 1
ATOM 1780 O O . GLY B 1 59 ? 13.726 18.719 0.328 1.00 12.50 93 GLY B O 1
ATOM 1781 N N . TRP B 1 60 ? 15.494 18.339 1.707 1.00 11.72 94 TRP B N 1
ATOM 1782 C CA . TRP B 1 60 ? 16.487 18.440 0.611 1.00 11.66 94 TRP B CA 1
ATOM 1783 C C . TRP B 1 60 ? 16.299 17.344 -0.434 1.00 12.01 94 TRP B C 1
ATOM 1784 O O . TRP B 1 60 ? 16.233 17.630 -1.632 1.00 12.14 94 TRP B O 1
ATOM 1795 N N . LEU B 1 61 ? 16.193 16.096 0.022 1.00 12.30 95 LEU B N 1
ATOM 1796 C CA . LEU B 1 61 ? 15.958 14.961 -0.870 1.00 12.85 95 LEU B CA 1
ATOM 1797 C C . LEU B 1 61 ? 14.690 15.192 -1.709 1.00 13.63 95 LEU B C 1
ATOM 1798 O O . LEU B 1 61 ? 14.678 15.006 -2.939 1.00 13.58 95 LEU B O 1
ATOM 1803 N N . ASP B 1 62 ? 13.636 15.640 -1.042 1.00 14.10 96 ASP B N 1
ATOM 1804 C CA . ASP B 1 62 ? 12.366 15.895 -1.733 1.00 15.00 96 ASP B CA 1
ATOM 1805 C C . ASP B 1 62 ? 12.514 16.997 -2.780 1.00 15.20 96 ASP B C 1
ATOM 1806 O O . ASP B 1 62 ? 12.054 16.836 -3.910 1.00 14.87 96 ASP B O 1
ATOM 1811 N N . LEU B 1 63 ? 13.150 18.110 -2.413 1.00 15.29 97 LEU B N 1
ATOM 1812 C CA . LEU B 1 63 ? 13.357 19.201 -3.369 1.00 16.45 97 LEU B CA 1
ATOM 1813 C C . LEU B 1 63 ? 14.227 18.757 -4.554 1.00 17.23 97 LEU B C 1
ATOM 1814 O O . LEU B 1 63 ? 13.968 19.127 -5.722 1.00 17.70 97 LEU B O 1
ATOM 1819 N N . TRP B 1 64 ? 15.238 17.946 -4.260 1.00 16.92 98 TRP B N 1
ATOM 1820 C CA . TRP B 1 64 ? 16.131 17.398 -5.281 1.00 17.80 98 TRP B CA 1
ATOM 1821 C C . TRP B 1 64 ? 15.519 16.243 -6.081 1.00 18.90 98 TRP B C 1
ATOM 1822 O O . TRP B 1 64 ? 16.164 15.732 -7.017 1.00 19.54 98 TRP B O 1
ATOM 1833 N N . ALA B 1 65 ? 14.293 15.842 -5.725 1.00 19.62 99 ALA B N 1
ATOM 1834 C CA . ALA B 1 65 ? 13.576 14.723 -6.375 1.00 20.98 99 ALA B CA 1
ATOM 1835 C C . ALA B 1 65 ? 14.363 13.405 -6.303 1.00 22.11 99 ALA B C 1
ATOM 1836 O O . ALA B 1 65 ? 14.392 12.614 -7.262 1.00 22.93 99 ALA B O 1
ATOM 1838 N N . LEU B 1 66 ? 15.007 13.173 -5.164 1.00 22.83 100 LEU B N 1
ATOM 1839 C CA . LEU B 1 66 ? 15.753 11.937 -4.944 1.00 24.33 100 LEU B CA 1
ATOM 1840 C C . LEU B 1 66 ? 15.006 11.051 -3.962 1.00 25.90 100 LEU B C 1
ATOM 1841 O O . LEU B 1 66 ? 14.389 11.554 -3.012 1.00 25.55 100 LEU B O 1
ATOM 1846 N N . PRO B 1 67 ? 15.044 9.724 -4.184 1.00 27.12 101 PRO B N 1
ATOM 1847 C CA . PRO B 1 67 ? 14.381 8.791 -3.259 1.00 28.10 101 PRO B CA 1
ATOM 1848 C C . PRO B 1 67 ? 14.967 8.836 -1.840 1.00 28.92 101 PRO B C 1
ATOM 1849 O O . PRO B 1 67 ? 16.161 9.080 -1.675 1.00 28.69 101 PRO B O 1
ATOM 1853 N N . LYS B 1 68 ? 14.130 8.602 -0.833 1.00 30.15 102 LYS B N 1
ATOM 1854 C CA . LYS B 1 68 ? 14.584 8.568 0.564 1.00 32.36 102 LYS B CA 1
ATOM 1855 C C . LYS B 1 68 ? 15.235 7.232 0.914 1.00 32.73 102 LYS B C 1
ATOM 1856 O O . LYS B 1 68 ? 15.874 7.100 1.964 1.00 33.05 102 LYS B O 1
ATOM 1862 N N . VAL B 1 69 ? 15.057 6.247 0.033 1.00 33.87 103 VAL B N 1
ATOM 1863 C CA . VAL B 1 69 ? 15.623 4.902 0.200 1.00 34.81 103 VAL B CA 1
ATOM 1864 C C . VAL B 1 69 ? 16.561 4.584 -0.964 1.00 35.49 103 VAL B C 1
ATOM 1865 O O . VAL B 1 69 ? 16.272 4.935 -2.115 1.00 35.81 103 VAL B O 1
ATOM 1869 N N . SER B 1 70 ? 17.674 3.912 -0.667 1.00 36.07 104 SER B N 1
ATOM 1870 C CA . SER B 1 70 ? 18.627 3.475 -1.701 1.00 36.53 104 SER B CA 1
ATOM 1871 C C . SER B 1 70 ? 18.500 1.978 -1.971 1.00 36.52 104 SER B C 1
ATOM 1872 O O . SER B 1 70 ? 17.892 1.249 -1.182 1.00 36.87 104 SER B O 1
ATOM 1875 N N . ASP B 1 72 ? 21.725 0.531 -2.753 1.00 31.46 106 ASP B N 1
ATOM 1876 C CA . ASP B 1 72 ? 22.927 0.425 -1.934 1.00 30.96 106 ASP B CA 1
ATOM 1877 C C . ASP B 1 72 ? 22.579 0.215 -0.452 1.00 30.14 106 ASP B C 1
ATOM 1878 O O . ASP B 1 72 ? 21.661 0.869 0.080 1.00 30.50 106 ASP B O 1
ATOM 1883 N N . PRO B 1 73 ? 23.305 -0.698 0.225 1.00 28.52 107 PRO B N 1
ATOM 1884 C CA . PRO B 1 73 ? 23.304 -0.725 1.687 1.00 26.97 107 PRO B CA 1
ATOM 1885 C C . PRO B 1 73 ? 23.664 0.672 2.210 1.00 25.57 107 PRO B C 1
ATOM 1886 O O . PRO B 1 73 ? 24.341 1.436 1.497 1.00 25.18 107 PRO B O 1
ATOM 1890 N N . PRO B 1 74 ? 23.221 1.018 3.437 1.00 24.02 108 PRO B N 1
ATOM 1891 C CA . PRO B 1 74 ? 23.605 2.315 3.991 1.00 23.33 108 PRO B CA 1
ATOM 1892 C C . PRO B 1 74 ? 25.123 2.414 4.107 1.00 22.43 108 PRO B C 1
ATOM 1893 O O . PRO B 1 74 ? 25.804 1.382 4.213 1.00 21.42 108 PRO B O 1
ATOM 1905 N N . THR B 1 76 ? 27.496 3.049 2.155 1.00 19.88 110 THR B N 1
ATOM 1906 C CA . THR B 1 76 ? 28.364 2.706 1.007 1.00 19.42 110 THR B CA 1
ATOM 1907 C C . THR B 1 76 ? 29.129 3.951 0.529 1.00 19.22 110 THR B C 1
ATOM 1908 O O . THR B 1 76 ? 30.315 3.869 0.197 1.00 19.29 110 THR B O 1
ATOM 1912 N N . TRP B 1 77 ? 28.452 5.101 0.558 1.00 18.82 111 TRP B N 1
ATOM 1913 C CA . TRP B 1 77 ? 29.001 6.377 0.098 1.00 18.83 111 TRP B CA 1
ATOM 1914 C C . TRP B 1 77 ? 30.263 6.833 0.854 1.00 19.19 111 TRP B C 1
ATOM 1915 O 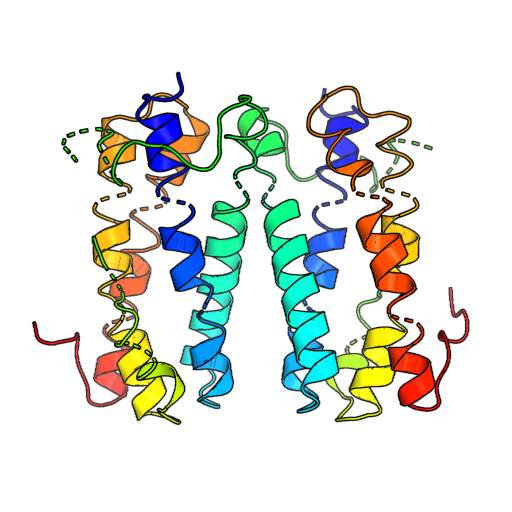O . TRP B 1 77 ? 31.011 7.659 0.327 1.00 19.18 111 TRP B O 1
ATOM 1934 N N . GLY B 1 79 ? 32.654 4.608 2.336 1.00 20.15 113 GLY B N 1
ATOM 1935 C CA . GLY B 1 79 ? 33.771 3.673 2.182 1.00 21.95 113 GLY B CA 1
ATOM 1936 C C . GLY B 1 79 ? 34.346 3.113 3.469 1.00 23.09 113 GLY B C 1
ATOM 1937 O O . GLY B 1 79 ? 33.605 2.864 4.424 1.00 24.43 113 GLY B O 1
ATOM 1946 N N . PRO B 1 93 ? 26.905 2.972 12.148 1.00 17.71 127 PRO B N 1
ATOM 1947 C CA . PRO B 1 93 ? 27.655 3.255 13.371 1.00 16.82 127 PRO B CA 1
ATOM 1948 C C . PRO B 1 93 ? 26.778 3.828 14.491 1.00 15.89 127 PRO B C 1
ATOM 1949 O O . PRO B 1 93 ? 26.043 4.808 14.265 1.00 15.18 127 PRO B O 1
ATOM 1953 N N . GLY B 1 94 ? 26.855 3.210 15.669 1.00 14.92 128 GLY B N 1
ATOM 1954 C CA . GLY B 1 94 ? 26.154 3.723 16.856 1.00 14.77 128 GLY B CA 1
ATOM 1955 C C . GLY B 1 94 ? 24.662 3.406 16.985 1.00 14.04 128 GLY B C 1
ATOM 1956 O O . GLY B 1 94 ? 24.047 3.717 18.008 1.00 13.03 128 GLY B O 1
ATOM 1973 N N . ALA B 1 96 ? 21.295 1.561 17.782 1.00 13.64 130 ALA B N 1
ATOM 1974 C CA . ALA B 1 96 ? 20.845 0.578 18.755 1.00 13.41 130 ALA B CA 1
ATOM 1975 C C . ALA B 1 96 ? 20.079 -0.509 18.025 1.00 13.26 130 ALA B C 1
ATOM 1976 O O . ALA B 1 96 ? 19.451 -0.278 16.986 1.00 13.26 130 ALA B O 1
ATOM 1978 N N . THR B 1 97 ? 20.150 -1.718 18.566 1.00 13.52 131 THR B N 1
ATOM 1979 C CA . THR B 1 97 ? 19.405 -2.821 17.979 1.00 13.34 131 THR B CA 1
ATOM 1980 C C . THR B 1 97 ? 17.982 -2.755 18.506 1.00 13.40 131 THR B C 1
ATOM 1981 O O . THR B 1 97 ? 17.699 -2.042 19.485 1.00 12.48 131 THR B O 1
ATOM 1985 N N . ASP B 1 98 ? 17.079 -3.511 17.878 1.00 13.57 132 ASP B N 1
ATOM 1986 C CA A ASP B 1 98 ? 15.699 -3.595 18.345 0.70 14.46 132 ASP B CA 1
ATOM 1987 C CA B ASP B 1 98 ? 15.709 -3.578 18.359 0.30 13.88 132 ASP B CA 1
ATOM 1988 C C . ASP B 1 98 ? 15.659 -4.056 19.813 1.00 13.86 132 ASP B C 1
ATOM 1989 O O . ASP B 1 98 ? 14.917 -3.514 20.605 1.00 14.07 132 ASP B O 1
ATOM 1998 N N . ALA B 1 99 ? 16.471 -5.061 20.151 1.00 13.88 133 ALA B N 1
ATOM 1999 C CA . ALA B 1 99 ? 16.545 -5.581 21.525 1.00 14.00 133 ALA B CA 1
ATOM 2000 C C . ALA B 1 99 ? 16.948 -4.511 22.555 1.00 14.08 133 ALA B C 1
ATOM 2001 O O . ALA B 1 99 ? 16.415 -4.460 23.669 1.00 13.93 133 ALA B O 1
ATOM 2003 N N . GLU B 1 100 ? 17.909 -3.665 22.178 1.00 13.65 134 GLU B N 1
ATOM 2004 C CA . GLU B 1 100 ? 18.381 -2.589 23.053 1.00 13.58 134 GLU B CA 1
ATOM 2005 C C . GLU B 1 100 ? 17.269 -1.559 23.254 1.00 13.41 134 GLU B C 1
ATOM 2006 O O . GLU B 1 100 ? 17.026 -1.098 24.375 1.00 12.70 134 GLU B O 1
ATOM 2020 N N . LYS B 1 102 ? 14.095 -2.169 23.081 1.00 13.47 136 LYS B N 1
ATOM 2021 C CA . LYS B 1 102 ? 13.122 -2.840 23.949 1.00 14.01 136 LYS B CA 1
ATOM 2022 C C . LYS B 1 102 ? 13.569 -2.844 25.408 1.00 13.79 136 LYS B C 1
ATOM 2023 O O . LYS B 1 102 ? 12.781 -2.527 26.309 1.00 13.94 136 LYS B O 1
ATOM 2029 N N . LYS B 1 103 ? 14.842 -3.171 25.624 1.00 13.66 137 LYS B N 1
ATOM 2030 C CA . LYS B 1 103 ? 15.431 -3.110 26.959 1.00 13.47 137 LYS B CA 1
ATOM 2031 C C . LYS B 1 103 ? 15.200 -1.754 27.606 1.00 13.13 137 LYS B C 1
ATOM 2032 O O . LYS B 1 103 ? 14.713 -1.694 28.736 1.00 12.71 137 LYS B O 1
ATOM 2038 N N . LEU B 1 104 ? 15.549 -0.673 26.897 1.00 12.51 138 LEU B N 1
ATOM 2039 C CA . LEU B 1 104 ? 15.331 0.689 27.444 1.00 13.35 138 LEU B CA 1
ATOM 2040 C C . LEU B 1 104 ? 13.888 0.885 27.912 1.00 13.23 138 LEU B C 1
ATOM 2041 O O . LEU B 1 104 ? 13.636 1.439 28.978 1.00 13.61 138 LEU B O 1
ATOM 2046 N N . GLY B 1 105 ? 12.938 0.417 27.106 1.00 14.29 139 GLY B N 1
ATOM 2047 C CA . GLY B 1 105 ? 11.506 0.557 27.405 1.00 13.86 139 GLY B CA 1
ATOM 2048 C C . GLY B 1 105 ? 11.021 -0.238 28.621 1.00 14.68 139 GLY B C 1
ATOM 2049 O O . GLY B 1 105 ? 9.891 -0.038 29.078 1.00 14.93 139 GLY B O 1
ATOM 2050 N N . THR B 1 106 ? 11.871 -1.127 29.145 1.00 14.61 140 THR B N 1
ATOM 2051 C CA . THR B 1 106 ? 11.529 -1.893 30.347 1.00 14.98 140 THR B CA 1
ATOM 2052 C C . THR B 1 106 ? 12.055 -1.260 31.638 1.00 15.10 140 THR B C 1
ATOM 2053 O O . THR B 1 106 ? 11.634 -1.634 32.746 1.00 15.93 140 THR B O 1
ATOM 2057 N N . LEU B 1 107 ? 12.990 -0.320 31.500 1.00 14.99 141 LEU B N 1
ATOM 2058 C CA . LEU B 1 107 ? 13.699 0.219 32.649 1.00 14.47 141 LEU B CA 1
ATOM 2059 C C . LEU B 1 107 ? 12.929 1.401 33.253 1.00 15.34 141 LEU B C 1
ATOM 2060 O O . LEU B 1 107 ? 12.123 2.029 32.563 1.00 15.69 141 LEU B O 1
ATOM 2065 N N . ASP B 1 108 ? 13.196 1.690 34.531 1.00 16.13 142 ASP B N 1
ATOM 2066 C CA . ASP B 1 108 ? 12.557 2.782 35.270 1.00 16.72 142 ASP B CA 1
ATOM 2067 C C . ASP B 1 108 ? 13.593 3.696 35.888 1.00 16.15 142 ASP B C 1
ATOM 2068 O O . ASP B 1 108 ? 14.712 3.258 36.233 1.00 15.36 142 ASP B O 1
ATOM 2073 N N . GLY B 1 109 ? 13.192 4.956 36.078 1.00 15.19 143 GLY B N 1
ATOM 2074 C CA . GLY B 1 109 ? 13.972 5.913 36.860 1.00 15.08 143 GLY B CA 1
ATOM 2075 C C . GLY B 1 109 ? 15.459 5.947 36.541 1.00 14.01 143 GLY B C 1
ATOM 2076 O O . GLY B 1 109 ? 15.866 6.090 35.363 1.00 13.32 143 GLY B O 1
ATOM 2077 N N A LYS B 1 110 ? 16.280 5.817 37.582 0.20 13.67 144 LYS B N 1
ATOM 2078 N N B LYS B 1 110 ? 16.273 5.793 37.582 0.80 13.96 144 LYS B N 1
ATOM 2079 C CA A LYS B 1 110 ? 17.733 5.968 37.450 0.20 13.38 144 LYS B CA 1
ATOM 2080 C CA B LYS B 1 110 ? 17.713 5.962 37.447 0.80 14.45 144 LYS B CA 1
ATOM 2081 C C A LYS B 1 110 ? 18.370 4.961 36.488 0.20 13.68 144 LYS B C 1
ATOM 2082 C C B LYS B 1 110 ? 18.316 4.979 36.435 0.80 13.79 144 LYS B C 1
ATOM 2083 O O A LYS B 1 110 ? 19.311 5.304 35.769 0.20 13.82 144 LYS B O 1
ATOM 2084 O O B LYS B 1 110 ? 19.169 5.358 35.628 0.80 14.12 144 LYS B O 1
ATOM 2095 N N . GLN B 1 111 ? 17.848 3.736 36.465 1.00 14.39 145 GLN B N 1
ATOM 2096 C CA . GLN B 1 111 ? 18.348 2.710 35.544 1.00 14.58 145 GLN B CA 1
ATOM 2097 C C . GLN B 1 111 ? 18.042 3.069 34.087 1.00 13.59 145 GLN B C 1
ATOM 2098 O O . GLN B 1 111 ? 18.915 2.942 33.212 1.00 14.18 145 GLN B O 1
ATOM 2104 N N . ALA B 1 112 ? 16.820 3.545 33.840 1.00 12.66 146 ALA B N 1
ATOM 2105 C CA . ALA B 1 112 ? 16.441 4.059 32.511 1.00 11.61 146 ALA B CA 1
ATOM 2106 C C . ALA B 1 112 ? 17.322 5.256 32.111 1.00 11.48 146 ALA B C 1
ATOM 2107 O O . ALA B 1 112 ? 17.788 5.338 30.969 1.00 10.77 146 ALA B O 1
ATOM 2109 N N . GLU B 1 113 ? 17.540 6.186 33.044 1.00 11.03 147 GLU B N 1
ATOM 2110 C CA . GLU B 1 113 ? 18.401 7.346 32.778 1.00 11.17 147 GLU B CA 1
ATOM 2111 C C . GLU B 1 113 ? 19.798 6.889 32.339 1.00 12.19 147 GLU B C 1
ATOM 2112 O O . GLU B 1 113 ? 20.323 7.334 31.293 1.00 10.86 147 GLU B O 1
ATOM 2118 N N . VAL B 1 114 ? 20.410 6.014 33.142 1.00 11.11 148 VAL B N 1
ATOM 2119 C CA . VAL B 1 114 ? 21.758 5.534 32.839 1.00 12.36 148 VAL B CA 1
ATOM 2120 C C . VAL B 1 114 ? 21.836 4.831 31.492 1.00 11.85 148 VAL B C 1
ATOM 2121 O O . VAL B 1 114 ? 22.727 5.125 30.688 1.00 11.80 148 VAL B O 1
ATOM 2125 N N . TYR B 1 115 ? 20.893 3.936 31.228 1.00 12.23 149 TYR B N 1
ATOM 2126 C CA . TYR B 1 115 ? 20.937 3.155 29.997 1.00 11.98 149 TYR B CA 1
ATOM 2127 C C . TYR B 1 115 ? 20.704 4.057 28.771 1.00 11.90 149 TYR B C 1
ATOM 2128 O O . TYR B 1 115 ? 21.396 3.915 27.752 1.00 11.22 149 TYR B O 1
ATOM 2137 N N . TYR B 1 116 ? 19.773 5.003 28.895 1.00 10.82 150 TYR B N 1
ATOM 2138 C CA . TYR B 1 116 ? 19.570 6.030 27.843 1.00 10.82 150 TYR B CA 1
ATOM 2139 C C . TYR B 1 116 ? 20.873 6.796 27.574 1.00 10.59 150 TYR B C 1
ATOM 2140 O O . TYR B 1 116 ? 21.275 6.957 26.426 1.00 10.53 150 TYR B O 1
ATOM 2149 N N . LEU B 1 117 ? 21.528 7.264 28.640 1.00 10.45 151 LEU B N 1
ATOM 2150 C CA . LEU B 1 117 ? 22.772 8.012 28.479 1.00 10.58 151 LEU B CA 1
ATOM 2151 C C . LEU B 1 117 ? 23.872 7.156 27.826 1.00 11.04 151 LEU B C 1
ATOM 2152 O O . LEU B 1 117 ? 24.633 7.635 26.997 1.00 11.94 151 LEU B O 1
ATOM 2157 N N . GLN B 1 118 ? 23.930 5.877 28.182 1.00 11.25 152 GLN B N 1
ATOM 2158 C CA . GLN B 1 118 ? 24.945 5.000 27.592 1.00 11.78 152 GLN B CA 1
ATOM 2159 C C . GLN B 1 118 ? 24.658 4.726 26.117 1.00 12.01 152 GLN B C 1
ATOM 2160 O O . GLN B 1 118 ? 25.562 4.832 25.265 1.00 12.26 152 GLN B O 1
ATOM 2166 N N . LEU B 1 119 ? 23.402 4.405 25.813 1.00 11.81 153 LEU B N 1
ATOM 2167 C CA . LEU B 1 119 ? 22.994 4.164 24.421 1.00 12.28 153 LEU B CA 1
ATOM 2168 C C . LEU B 1 119 ? 23.172 5.413 23.552 1.00 11.59 153 LEU B C 1
ATOM 2169 O O . LEU B 1 119 ? 23.669 5.331 22.423 1.00 11.19 153 LEU B O 1
ATOM 2182 N N . THR B 1 121 ? 25.153 7.968 24.045 1.00 11.32 155 THR B N 1
ATOM 2183 C CA . THR B 1 121 ? 26.580 8.262 23.899 1.00 11.56 155 THR B CA 1
ATOM 2184 C C . THR B 1 121 ? 27.158 7.475 22.706 1.00 11.44 155 THR B C 1
ATOM 2185 O O . THR B 1 121 ? 27.815 8.044 21.851 1.00 10.98 155 THR B O 1
ATOM 2189 N N . GLU B 1 122 ? 26.874 6.174 22.655 1.00 12.19 156 GLU B N 1
ATOM 2190 C CA . GLU B 1 122 ? 27.261 5.343 21.507 1.00 13.38 156 GLU B CA 1
ATOM 2191 C C . GLU B 1 122 ? 26.639 5.835 20.197 1.00 13.13 156 GLU B C 1
ATOM 2192 O O . GLU B 1 122 ? 27.309 5.910 19.160 1.00 12.83 156 GLU B O 1
ATOM 2198 N N . HIS B 1 123 ? 25.360 6.179 20.270 1.00 12.37 157 HIS B N 1
ATOM 2199 C CA . HIS B 1 123 ? 24.619 6.675 19.123 1.00 11.84 157 HIS B CA 1
ATOM 2200 C C . HIS B 1 123 ? 25.275 7.960 18.578 1.00 12.21 157 HIS B C 1
ATOM 2201 O O . HIS B 1 123 ? 25.546 8.070 17.371 1.00 11.28 157 HIS B O 1
ATOM 2208 N N . HIS B 1 124 ? 25.551 8.919 19.468 1.00 11.59 158 HIS B N 1
ATOM 2209 C CA . HIS B 1 124 ? 26.240 10.167 19.096 1.00 12.01 158 HIS B CA 1
ATOM 2210 C C . HIS B 1 124 ? 27.650 9.924 18.537 1.00 12.58 158 HIS B C 1
ATOM 2211 O O . HIS B 1 124 ? 28.032 10.536 17.541 1.00 12.83 158 HIS B O 1
ATOM 2218 N N . ARG B 1 125 ? 28.407 9.005 19.143 1.00 12.52 159 ARG B N 1
ATOM 2219 C CA . ARG B 1 125 ? 29.750 8.672 18.614 1.00 13.59 159 ARG B CA 1
ATOM 2220 C C . ARG B 1 125 ? 29.669 8.209 17.143 1.00 13.21 159 ARG B C 1
ATOM 2221 O O . ARG B 1 125 ? 30.450 8.662 16.296 1.00 12.78 159 ARG B O 1
ATOM 2229 N N . GLY B 1 126 ? 28.689 7.351 16.846 1.00 12.38 160 GLY B N 1
ATOM 2230 C CA . GLY B 1 126 ? 28.462 6.867 15.488 1.00 11.81 160 GLY B CA 1
ATOM 2231 C C . GLY B 1 126 ? 28.042 7.995 14.563 1.00 12.53 160 GLY B C 1
ATOM 2232 O O . GLY B 1 126 ? 28.541 8.109 13.449 1.00 12.75 160 GLY B O 1
ATOM 2233 N N . GLY B 1 127 ? 27.131 8.838 15.051 1.00 11.03 161 GLY B N 1
ATOM 2234 C CA . GLY B 1 127 ? 26.622 9.979 14.286 1.00 11.15 161 GLY B CA 1
ATOM 2235 C C . GLY B 1 127 ? 27.744 10.957 13.954 1.00 11.05 161 GLY B C 1
ATOM 2236 O O . GLY B 1 127 ? 27.798 11.492 12.857 1.00 11.34 161 GLY B O 1
ATOM 2237 N N . VAL B 1 128 ? 28.649 11.177 14.905 1.00 10.80 162 VAL B N 1
ATOM 2238 C CA . VAL B 1 128 ? 29.826 12.038 14.656 1.00 12.17 162 VAL B CA 1
ATOM 2239 C C . VAL B 1 128 ? 30.686 11.480 13.512 1.00 11.75 162 VAL B C 1
ATOM 2240 O O . VAL B 1 128 ? 31.078 12.225 12.619 1.00 11.18 162 VAL B O 1
ATOM 2244 N N . HIS B 1 129 ? 30.988 10.180 13.568 1.00 12.13 163 HIS B N 1
ATOM 2245 C CA . HIS B 1 129 ? 31.745 9.510 12.491 1.00 12.98 163 HIS B CA 1
ATOM 2246 C C . HIS B 1 129 ? 31.081 9.758 11.124 1.00 12.32 163 HIS B C 1
ATOM 2247 O O . HIS B 1 129 ? 31.726 10.207 10.180 1.00 11.97 163 HIS B O 1
ATOM 2262 N N . ALA B 1 131 ? 28.853 12.126 10.311 1.00 11.68 165 ALA B N 1
ATOM 2263 C CA . ALA B 1 131 ? 28.899 13.554 10.012 1.00 11.75 165 ALA B CA 1
ATOM 2264 C C . ALA B 1 131 ? 30.288 13.981 9.485 1.00 12.13 165 ALA B C 1
ATOM 2265 O O . ALA B 1 131 ? 30.385 14.762 8.539 1.00 11.42 165 ALA B O 1
ATOM 2267 N N . LYS B 1 132 ? 31.349 13.430 10.072 1.00 12.24 166 LYS B N 1
ATOM 2268 C CA . LYS B 1 132 ? 32.708 13.677 9.561 1.00 13.57 166 LYS B CA 1
ATOM 2269 C C . LYS B 1 132 ? 32.862 13.225 8.095 1.00 14.09 166 LYS B C 1
ATOM 2270 O O . LYS B 1 132 ? 33.518 13.921 7.303 1.00 14.20 166 LYS B O 1
ATOM 2276 N N . GLY B 1 133 ? 32.243 12.091 7.729 1.00 13.98 167 GLY B N 1
ATOM 2277 C CA . GLY B 1 133 ? 32.226 11.640 6.336 1.00 14.09 167 GLY B CA 1
ATOM 2278 C C . GLY B 1 133 ? 31.624 12.693 5.421 1.00 14.02 167 GLY B C 1
ATOM 2279 O O . GLY B 1 133 ? 32.144 12.961 4.347 1.00 13.78 167 GLY B O 1
ATOM 2280 N N . CYS B 1 134 ? 30.509 13.292 5.845 1.00 13.43 168 CYS B N 1
ATOM 2281 C CA . CYS B 1 134 ? 29.889 14.360 5.068 1.00 13.55 168 CYS B CA 1
ATOM 2282 C C . CYS B 1 134 ? 30.740 15.628 5.044 1.00 13.46 168 CYS B C 1
ATOM 2283 O O . CYS B 1 134 ? 30.862 16.271 4.003 1.00 13.96 168 CYS B O 1
ATOM 2286 N N . VAL B 1 135 ? 31.376 15.968 6.158 1.00 13.21 169 VAL B N 1
ATOM 2287 C CA . VAL B 1 135 ? 32.328 17.090 6.138 1.00 13.69 169 VAL B CA 1
ATOM 2288 C C . VAL B 1 135 ? 33.414 16.896 5.059 1.00 14.14 169 VAL B C 1
ATOM 2289 O O . VAL B 1 135 ? 33.768 17.851 4.350 1.00 14.91 169 VAL B O 1
ATOM 2293 N N A GLU B 1 136 ? 33.889 15.658 4.919 0.20 14.41 170 GLU B N 1
ATOM 2294 N N B GLU B 1 136 ? 33.924 15.674 4.939 0.80 14.86 170 GLU B N 1
ATOM 2295 C CA A GLU B 1 136 ? 34.972 15.325 3.987 0.20 14.74 170 GLU B CA 1
ATOM 2296 C CA B GLU B 1 136 ? 34.955 15.360 3.934 0.80 16.26 170 GLU B CA 1
ATOM 2297 C C A GLU B 1 136 ? 34.518 14.970 2.557 0.20 15.13 170 GLU B C 1
ATOM 2298 C C B GLU B 1 136 ? 34.422 15.284 2.499 0.80 16.09 170 GLU B C 1
ATOM 2299 O O A GLU B 1 136 ? 35.357 14.888 1.652 0.20 15.01 170 GLU B O 1
ATOM 2300 O O B GLU B 1 136 ? 35.099 15.685 1.542 0.80 16.18 170 GLU B O 1
ATOM 2311 N N . ARG B 1 137 ? 33.215 14.753 2.347 1.00 15.38 171 ARG B N 1
ATOM 2312 C CA . ARG B 1 137 ? 32.716 14.317 1.026 1.00 16.31 171 ARG B CA 1
ATOM 2313 C C . ARG B 1 137 ? 31.534 15.101 0.431 1.00 16.98 171 ARG B C 1
ATOM 2314 O O . ARG B 1 137 ? 31.339 15.120 -0.799 1.00 17.49 171 ARG B O 1
ATOM 2322 N N . CYS B 1 138 ? 30.725 15.731 1.284 1.00 17.15 172 CYS B N 1
ATOM 2323 C CA . CYS B 1 138 ? 29.543 16.443 0.783 1.00 17.15 172 CYS B CA 1
ATOM 2324 C C . CYS B 1 138 ? 29.929 17.650 -0.063 1.00 16.91 172 CYS B C 1
ATOM 2325 O O . CYS B 1 138 ? 30.901 18.331 0.241 1.00 17.71 172 CYS B O 1
ATOM 2328 N N . THR B 1 139 ? 29.189 17.872 -1.141 1.00 16.37 173 THR B N 1
ATOM 2329 C CA . THR B 1 139 ? 29.454 19.005 -2.046 1.00 17.59 173 THR B CA 1
ATOM 2330 C C . THR B 1 139 ? 28.469 20.160 -1.904 1.00 17.37 173 THR B C 1
ATOM 2331 O O . THR B 1 139 ? 28.705 21.249 -2.445 1.00 16.91 173 THR B O 1
ATOM 2335 N N . VAL B 1 140 ? 27.348 19.911 -1.222 1.00 16.70 174 VAL B N 1
ATOM 2336 C CA . VAL B 1 140 ? 26.307 20.917 -1.081 1.00 16.30 174 VAL B CA 1
ATOM 2337 C C . VAL B 1 140 ? 26.614 21.729 0.158 1.00 16.12 174 VAL B C 1
ATOM 2338 O O . VAL B 1 140 ? 26.692 21.182 1.251 1.00 15.09 174 VAL B O 1
ATOM 2342 N N . GLY B 1 141 ? 26.791 23.035 -0.026 1.00 15.38 175 GLY B N 1
ATOM 2343 C CA . GLY B 1 141 ? 27.216 23.917 1.068 1.00 15.23 175 GLY B CA 1
ATOM 2344 C C . GLY B 1 141 ? 26.458 23.824 2.376 1.00 15.04 175 GLY B C 1
ATOM 2345 O O . GLY B 1 141 ? 27.061 23.633 3.439 1.00 13.36 175 GLY B O 1
ATOM 2346 N N . VAL B 1 142 ? 25.133 23.951 2.302 1.00 14.74 176 VAL B N 1
ATOM 2347 C CA . VAL B 1 142 ? 24.319 23.910 3.521 1.00 14.53 176 VAL B CA 1
ATOM 2348 C C . VAL B 1 142 ? 24.369 22.530 4.182 1.00 14.13 176 VAL B C 1
ATOM 2349 O O . VAL B 1 142 ? 24.218 22.429 5.397 1.00 13.53 176 VAL B O 1
ATOM 2353 N N . GLU B 1 143 ? 24.565 21.483 3.378 1.00 13.11 177 GLU B N 1
ATOM 2354 C CA . GLU B 1 143 ? 24.656 20.136 3.936 1.00 13.11 177 GLU B CA 1
ATOM 2355 C C . GLU B 1 143 ? 25.990 19.920 4.645 1.00 13.56 177 GLU B C 1
ATOM 2356 O O . GLU B 1 143 ? 26.039 19.376 5.761 1.00 12.30 177 GLU B O 1
ATOM 2362 N N . LYS B 1 144 ? 27.069 20.353 3.996 1.00 13.89 178 LYS B N 1
ATOM 2363 C CA . LYS B 1 144 ? 28.382 20.334 4.627 1.00 14.27 178 LYS B CA 1
ATOM 2364 C C . LYS B 1 144 ? 28.372 21.123 5.939 1.00 13.48 178 LYS B C 1
ATOM 2365 O O . LYS B 1 144 ? 28.890 20.636 6.939 1.00 12.47 178 LYS B O 1
ATOM 2371 N N . ARG B 1 145 ? 27.785 22.328 5.917 1.00 13.42 179 ARG B N 1
ATOM 2372 C CA A ARG B 1 145 ? 27.655 23.169 7.106 0.50 13.76 179 ARG B CA 1
ATOM 2373 C CA B ARG B 1 145 ? 27.663 23.162 7.114 0.50 13.58 179 ARG B CA 1
ATOM 2374 C C . ARG B 1 145 ? 26.909 22.431 8.224 1.00 12.92 179 ARG B C 1
ATOM 2375 O O . ARG B 1 145 ? 27.333 22.439 9.380 1.00 12.44 179 ARG B O 1
ATOM 2390 N N . LEU B 1 146 ? 25.792 21.814 7.864 1.00 12.58 180 LEU B N 1
ATOM 2391 C CA . LEU B 1 146 ? 24.964 21.107 8.846 1.00 12.09 180 LEU B CA 1
ATOM 2392 C C . LEU B 1 146 ? 25.798 19.997 9.485 1.00 12.27 180 LEU B C 1
ATOM 2393 O O . LEU B 1 146 ? 25.837 19.857 10.718 1.00 11.99 180 LEU B O 1
ATOM 2398 N N . ALA B 1 147 ? 26.465 19.204 8.649 1.00 12.19 181 ALA B N 1
ATOM 2399 C CA . ALA B 1 147 ? 27.344 18.139 9.152 1.00 12.47 181 ALA B CA 1
ATOM 2400 C C . ALA B 1 147 ? 28.465 18.632 10.100 1.00 12.71 181 ALA B C 1
ATOM 2401 O O . ALA B 1 147 ? 28.698 18.047 11.160 1.00 11.84 181 ALA B O 1
ATOM 2403 N N . ARG B 1 148 ? 29.156 19.704 9.704 1.00 13.61 182 ARG B N 1
ATOM 2404 C CA . ARG B 1 148 ? 30.193 20.311 10.557 1.00 15.01 182 ARG B CA 1
ATOM 2405 C C . ARG B 1 148 ? 29.617 20.664 11.934 1.00 13.87 182 ARG B C 1
ATOM 2406 O O . ARG B 1 148 ? 30.203 20.352 12.991 1.00 12.95 182 ARG B O 1
ATOM 2414 N N . GLY B 1 149 ? 28.439 21.281 11.907 1.00 13.18 183 GLY B N 1
ATOM 2415 C CA . GLY B 1 149 ? 27.731 21.663 13.111 1.00 12.85 183 GLY B CA 1
ATOM 2416 C C . GLY B 1 149 ? 27.335 20.466 13.957 1.00 12.96 183 GLY B C 1
ATOM 2417 O O . GLY B 1 149 ? 27.380 20.544 15.183 1.00 13.82 183 GLY B O 1
ATOM 2434 N N . VAL B 1 151 ? 28.945 17.571 14.097 1.00 12.64 185 VAL B N 1
ATOM 2435 C CA . VAL B 1 151 ? 30.175 17.078 14.746 1.00 12.59 185 VAL B CA 1
ATOM 2436 C C . VAL B 1 151 ? 30.345 17.798 16.083 1.00 13.00 185 VAL B C 1
ATOM 2437 O O . VAL B 1 151 ? 30.485 17.161 17.122 1.00 12.36 185 VAL B O 1
ATOM 2441 N N . GLU B 1 152 ? 30.261 19.124 16.044 1.00 13.11 186 GLU B N 1
ATOM 2442 C CA . GLU B 1 152 ? 30.488 19.925 17.249 1.00 14.96 186 GLU B CA 1
ATOM 2443 C C . GLU B 1 152 ? 29.418 19.720 18.297 1.00 14.01 186 GLU B C 1
ATOM 2444 O O . GLU B 1 152 ? 29.718 19.480 19.472 1.00 13.63 186 GLU B O 1
ATOM 2450 N N . SER B 1 153 ? 28.165 19.787 17.873 1.00 13.01 187 SER B N 1
ATOM 2451 C CA . SER B 1 153 ? 27.068 19.697 18.839 1.00 12.96 187 SER B CA 1
ATOM 2452 C C . SER B 1 153 ? 26.977 18.315 19.472 1.00 12.30 187 SER B C 1
ATOM 2453 O O . SER B 1 153 ? 26.809 18.178 20.686 1.00 11.30 187 SER B O 1
ATOM 2456 N N . GLN B 1 154 ? 27.122 17.265 18.655 1.00 11.14 188 GLN B N 1
ATOM 2457 C CA . GLN B 1 154 ? 27.043 15.915 19.189 1.00 11.05 188 GLN B CA 1
ATOM 2458 C C . GLN B 1 154 ? 28.222 15.588 20.093 1.00 10.65 188 GLN B C 1
ATOM 2459 O O . GLN B 1 154 ? 28.061 14.930 21.123 1.00 10.48 188 GLN B O 1
ATOM 2465 N N . GLU B 1 155 ? 29.399 16.085 19.735 1.00 10.49 189 GLU B N 1
ATOM 2466 C CA . GLU B 1 155 ? 30.567 15.976 20.644 1.00 11.06 189 GLU B CA 1
ATOM 2467 C C . GLU B 1 155 ? 30.348 16.662 21.989 1.00 11.47 189 GLU B C 1
ATOM 2468 O O . GLU B 1 155 ? 30.646 16.073 23.028 1.00 11.42 189 GLU B O 1
ATOM 2474 N N . SER B 1 156 ? 29.779 17.872 21.959 1.00 11.94 190 SER B N 1
ATOM 2475 C CA . SER B 1 156 ? 29.462 18.614 23.178 1.00 12.36 190 SER B CA 1
ATOM 2476 C C . SER B 1 156 ? 28.444 17.850 23.992 1.00 12.14 190 SER B C 1
ATOM 2477 O O . SER B 1 156 ? 28.603 17.690 25.202 1.00 12.71 190 SER B O 1
ATOM 2480 N N . GLU B 1 157 ? 27.429 17.312 23.318 1.00 12.34 191 GLU B N 1
ATOM 2481 C CA . GLU B 1 157 ? 26.397 16.559 24.028 1.00 13.30 191 GLU B CA 1
ATOM 2482 C C . GLU B 1 157 ? 26.949 15.295 24.681 1.00 12.40 191 GLU B C 1
ATOM 2483 O O . GLU B 1 157 ? 26.538 14.943 25.777 1.00 12.45 191 GLU B O 1
ATOM 2489 N N . ILE B 1 158 ? 27.905 14.631 24.026 1.00 12.00 192 ILE B N 1
ATOM 2490 C CA . ILE B 1 158 ? 28.590 13.479 24.613 1.00 12.13 192 ILE B CA 1
ATOM 2491 C C . ILE B 1 158 ? 29.249 13.896 25.935 1.00 12.25 192 ILE B C 1
ATOM 2492 O O . ILE B 1 158 ? 29.106 13.213 26.955 1.00 12.42 192 ILE B O 1
ATOM 2497 N N . ARG B 1 159 ? 29.934 15.034 25.922 1.00 13.33 193 ARG B N 1
ATOM 2498 C CA . ARG B 1 159 ? 30.586 15.548 27.139 1.00 14.27 193 ARG B CA 1
ATOM 2499 C C . ARG B 1 159 ? 29.568 15.826 28.254 1.00 13.84 193 ARG B C 1
ATOM 2500 O O . ARG B 1 159 ? 29.783 15.466 29.430 1.00 14.80 193 ARG B O 1
ATOM 2508 N N . LEU B 1 160 ? 28.466 16.476 27.887 1.00 13.51 194 LEU B N 1
ATOM 2509 C CA . LEU B 1 160 ? 27.392 16.744 28.835 1.00 12.72 194 LEU B CA 1
ATOM 2510 C C . LEU B 1 160 ? 26.801 15.463 29.423 1.00 12.43 194 LEU B C 1
ATOM 2511 O O . LEU B 1 160 ? 26.548 15.387 30.635 1.00 11.86 194 LEU B O 1
ATOM 2524 N N . ALA B 1 162 ? 28.348 12.601 29.744 1.00 12.89 196 ALA B N 1
ATOM 2525 C CA . ALA B 1 162 ? 29.368 11.999 30.624 1.00 13.48 196 ALA B CA 1
ATOM 2526 C C . ALA B 1 162 ? 29.190 12.505 32.055 1.00 14.38 196 ALA B C 1
ATOM 2527 O O . ALA B 1 162 ? 29.196 11.709 32.989 1.00 14.16 196 ALA B O 1
ATOM 2529 N N . ASP B 1 163 ? 29.002 13.821 32.206 1.00 15.25 197 ASP B N 1
ATOM 2530 C CA . ASP B 1 163 ? 28.678 14.428 33.515 1.00 15.67 197 ASP B CA 1
ATOM 2531 C C . ASP B 1 163 ? 27.389 13.861 34.131 1.00 15.04 197 ASP B C 1
ATOM 2532 O O . ASP B 1 163 ? 27.335 13.589 35.316 1.00 14.11 197 ASP B O 1
ATOM 2537 N N . LEU B 1 164 ? 26.351 13.692 33.320 1.00 13.60 198 LEU B N 1
ATOM 2538 C CA . LEU B 1 164 ? 25.097 13.146 33.815 1.00 13.58 198 LEU B CA 1
ATOM 2539 C C . LEU B 1 164 ? 25.259 11.692 34.264 1.00 13.44 198 LEU B C 1
ATOM 2540 O O . LEU B 1 164 ? 24.713 11.300 35.291 1.00 13.68 198 LEU B O 1
ATOM 2545 N N . LEU B 1 165 ? 26.043 10.917 33.518 1.00 13.65 199 LEU B N 1
ATOM 2546 C CA . LEU B 1 165 ? 26.402 9.562 33.917 1.00 14.22 199 LEU B CA 1
ATOM 2547 C C . LEU B 1 165 ? 27.126 9.551 35.280 1.00 15.18 199 LEU B C 1
ATOM 2548 O O . LEU B 1 165 ? 26.768 8.757 36.158 1.00 15.93 199 LEU B O 1
ATOM 2553 N N . ALA B 1 166 ? 28.132 10.416 35.414 1.00 15.99 200 ALA B N 1
ATOM 2554 C CA . ALA B 1 166 ? 28.924 10.554 36.658 1.00 18.08 200 ALA B CA 1
ATOM 2555 C C . ALA B 1 166 ? 28.019 10.900 37.855 1.00 18.79 200 ALA B C 1
ATOM 2556 O O . ALA B 1 166 ? 28.125 10.282 38.923 1.00 19.32 200 ALA B O 1
ATOM 2558 N N . GLU B 1 167 ? 27.126 11.876 37.672 1.00 19.77 201 GLU B N 1
ATOM 2559 C CA . GLU B 1 167 ? 26.170 12.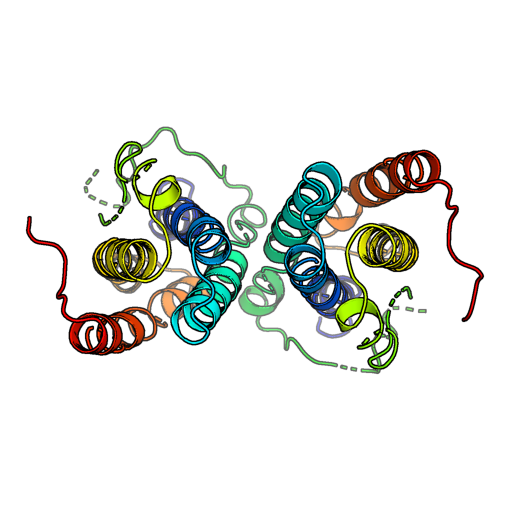269 38.725 1.00 20.64 201 GLU B CA 1
ATOM 2560 C C . GLU B 1 167 ? 25.364 11.046 39.201 1.00 20.43 201 GLU B C 1
ATOM 2561 O O . GLU B 1 167 ? 25.005 10.941 40.389 1.00 20.92 201 GLU B O 1
ATOM 2567 N N . ARG B 1 168 ? 25.075 10.134 38.266 1.00 19.93 202 ARG B N 1
ATOM 2568 C CA . ARG B 1 168 ? 24.248 8.949 38.525 1.00 19.71 202 ARG B CA 1
ATOM 2569 C C . ARG B 1 168 ? 25.076 7.714 38.918 1.00 20.37 202 ARG B C 1
ATOM 2570 O O . ARG B 1 168 ? 24.555 6.597 38.977 1.00 20.51 202 ARG B O 1
ATOM 2578 N N . GLY B 1 169 ? 26.360 7.935 39.185 1.00 20.96 203 GLY B N 1
ATOM 2579 C CA . GLY B 1 169 ? 27.276 6.862 39.598 1.00 21.52 203 GLY B CA 1
ATOM 2580 C C . GLY B 1 169 ? 27.551 5.839 38.519 1.00 21.98 203 GLY B C 1
ATOM 2581 O O . GLY B 1 169 ? 27.821 4.673 38.816 1.00 22.10 203 GLY B O 1
ATOM 2582 N N . ALA B 1 170 ? 27.478 6.271 37.261 1.00 21.30 204 ALA B N 1
ATOM 2583 C CA . ALA B 1 170 ? 27.734 5.380 36.148 1.00 21.11 204 ALA B CA 1
ATOM 2584 C C . ALA B 1 170 ? 28.785 5.945 35.209 1.00 21.56 204 ALA B C 1
ATOM 2585 O O . ALA B 1 170 ? 29.239 7.092 35.339 1.00 20.96 204 ALA B O 1
ATOM 2587 N N . LYS B 1 171 ? 29.149 5.118 34.245 1.00 22.15 205 LYS B N 1
ATOM 2588 C CA . LYS B 1 171 ? 30.092 5.501 33.216 1.00 22.93 205 LYS B CA 1
ATOM 2589 C C . LYS B 1 171 ? 29.513 5.074 31.877 1.00 22.96 205 LYS B C 1
ATOM 2590 O O . LYS B 1 171 ? 28.428 4.489 31.818 1.00 22.27 205 LYS B O 1
ATOM 2596 N N . GLU B 1 172 ? 30.232 5.393 30.805 1.00 23.43 206 GLU B N 1
ATOM 2597 C CA . GLU B 1 172 ? 29.899 4.925 29.470 1.00 24.64 206 GLU B CA 1
ATOM 2598 C C . GLU B 1 172 ? 29.724 3.403 29.541 1.00 24.65 206 GLU B C 1
ATOM 2599 O O . GLU B 1 172 ? 30.448 2.720 30.280 1.00 24.58 206 GLU B O 1
ATOM 2605 N N . GLY B 1 173 ? 28.754 2.876 28.802 1.00 24.69 207 GLY B N 1
ATOM 2606 C CA . GLY B 1 173 ? 28.505 1.425 28.815 1.00 25.33 207 GLY B CA 1
ATOM 2607 C C . GLY B 1 173 ? 29.699 0.574 28.371 1.00 25.37 207 GLY B C 1
ATOM 2608 O O . GLY B 1 173 ? 30.593 1.049 27.645 1.00 25.45 207 GLY B O 1
ATOM 2609 N N . HIS B 1 174 ? 29.723 -0.682 28.829 1.00 24.74 208 HIS B N 1
ATOM 2610 C CA . HIS B 1 174 ? 30.634 -1.692 28.283 1.00 24.51 208 HIS B CA 1
ATOM 2611 C C . HIS B 1 174 ? 30.400 -1.740 26.771 1.00 24.56 208 HIS B C 1
ATOM 2612 O O . HIS B 1 174 ? 29.266 -1.585 26.307 1.00 24.75 208 HIS B O 1
ATOM 2619 N N . HIS B 1 175 ? 31.465 -1.923 25.999 1.00 24.57 209 HIS B N 1
ATOM 2620 C CA . HIS B 1 175 ? 31.321 -2.017 24.549 1.00 25.26 209 HIS B CA 1
ATOM 2621 C C . HIS B 1 175 ? 30.850 -3.403 24.116 1.00 24.52 209 HIS B C 1
ATOM 2622 O O . HIS B 1 175 ? 31.604 -4.365 24.192 1.00 24.31 209 HIS B O 1
ATOM 2629 N N . HIS B 1 176 ? 29.597 -3.481 23.662 1.00 24.02 210 HIS B N 1
ATOM 2630 C CA . HIS B 1 176 ? 28.958 -4.752 23.280 1.00 23.73 210 HIS B CA 1
ATOM 2631 C C . HIS B 1 176 ? 29.033 -5.053 21.772 1.00 24.33 210 HIS B C 1
ATOM 2632 O O . HIS B 1 176 ? 28.627 -6.132 21.327 1.00 23.29 210 HIS B O 1
ATOM 2639 N N . HIS B 1 177 ? 29.557 -4.102 20.989 1.00 25.01 211 HIS B N 1
ATOM 2640 C CA . HIS B 1 177 ? 29.577 -4.228 19.525 1.00 26.32 211 HIS B CA 1
A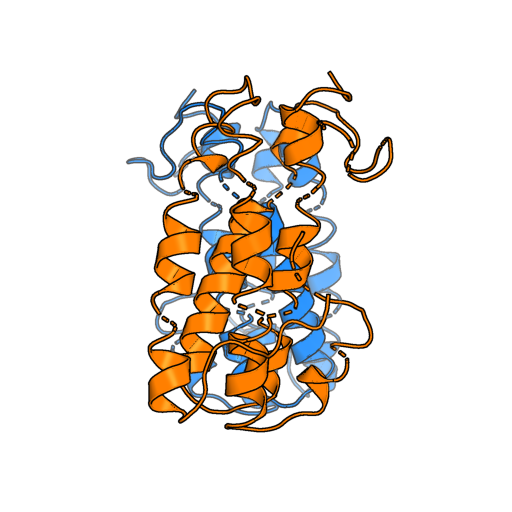TOM 2641 C C . HIS B 1 177 ? 30.933 -3.830 18.957 1.00 26.90 211 HIS B C 1
ATOM 2642 O O . HIS B 1 177 ? 31.498 -2.806 19.374 1.00 28.17 211 HIS B O 1
#

Sequence (296 aa):
AADSADAGFARRDSVHHQQAVESYIVRDRTDDEEEVRRLAYDIAQTQANQRGIGWLDDLWALPKVSSDPPTWGGPGATDAEKKLGTLDDGKQAEVYYLQLTEEHHRGGVHAKGCVERCTVGVEKRLARRGVESQQESEIRLADLLAERGAKEGHHAADSADAGFARRDSVHHQQAVESYIVRDRTDDEEVRRLAYDIAQTQANQRGIGWLDLWALPKVSDPPTWGPGATDDAEKKLGTLDGKKQAEVYYLQLTEHHRGGVHAKGCVEERCTVGVEKRRLARGVESQESEIRLADLLAERGAKEGHHHH

Nearest PDB structures (foldseek):
  2qf9-assembly1_B  TM=9.977E-01  e=2.209E-17  Streptomyces coelicolor A3(2)
  2qf9-assembly1_A  TM=1.002E+00  e=1.205E-16  Streptomyces coelicolor A3(2)
  2gm7-assembly1_C  TM=4.878E-01  e=3.055E+00  Pyrobaculum aerophilum str. IM2
  7sss-assembly1_H  TM=4.641E-01  e=7.501E+00  Homo sapiens
  6x18-assembly1_R  TM=2.042E-01  e=4.787E+00  Homo sapiens

Secondary structure (DSSP, 8-state):
-TTSHHHHHHH--HHHHHHH--HHHHTT---HHHHHHHHHHHHHHHHHH--HHHHHTT--SS-SS----------S---HHHH--HHHHHHHHHH--HHHHHHH--HHHHHH---HHHHHHHH--HHHHHHHH--HHHHHTT--S---/-TTSHHHHHHH--HHHHHHH--HHHHHH---HHHHHHHHHHHHHHHHHH--HHHHHTT--S------------S---HHHH--HHHHHHHHHH--HHHHHHH--HHHHHH--SHHHHHHHH--HHHHHHHH--HHHHHTT--SPP---

CATH classification: 1.20.1260.10

Radius of gyration: 20.58 Å; Cα contacts (8 Å, |Δi|>4): 391; chains: 2; bounding box: 53×48×48 Å

Solvent-accessible surface area: 15154 Å² total

B-factor: mean 17.57, std 7.6, range [2.14, 60.24]

Organism: Streptomyces coelicolor (strain ATCC BAA-471 / A3(2) / M145) (NCBI:txid100226)